Protein AF-A0A5C7PZF5-F1 (afdb_monomer_lite)

Sequence (261 aa):
MTSSSNELMRYGAAALRGVVTAAPGHKLVVADLANIEGRLLAWFADEQWKLKAFREYDAGTGPDLYNITAVSIIGGDPWKVPKKERNVFGKVPDLASGYQGGVAGSQTFAKAYNVRMADHWDTIQRMIAPHIIEKAHANLEKWGHRQLADLEISETEWLASESCKLAWRARHPATVKFWYGLQDAAKAAIAEPGLVVSVGKHVKVGCRKHAGHRWLLVKLPSGRYITYFNPKLVDGAITYEGEAAEDGKTTRVWTRIWTHG

pLDDT: mean 91.67, std 10.73, range [40.84, 98.62]

Radius of gyration: 21.56 Å; chains: 1; bounding box: 53×63×54 Å

Secondary structure (DSSP, 8-state):
--HHHHHHHHHHHHHGGGG--PPTT--------TTHHHHHHHHHHT-HHHHHHHHHHHTTSS--HHHHHHHHHH-S-TTS--HHHIIIIIIHHHHHHTTT--HHHHHHHHHHTT--SGGGHHHHHHHS-HHHHHHHHHHIIIIIGGGHHHHT--HHHHHHHHHHHHHHHHH-HHHHHHHHHHHHHHHHHHHSTT-EEEETTTEEEEEEEETTEEEEEEE-TTS-EEEEEEEEEETTEEEEEEEEEETTEEEEEEEEEEPP-

Structure (mmCIF, N/CA/C/O backbone):
data_AF-A0A5C7PZF5-F1
#
_entry.id   AF-A0A5C7PZF5-F1
#
loop_
_atom_site.group_PDB
_atom_site.id
_atom_site.type_symbol
_atom_site.label_atom_id
_atom_site.label_alt_id
_atom_site.label_comp_id
_atom_site.label_asym_id
_atom_site.label_entity_id
_atom_site.label_seq_id
_atom_site.pdbx_PDB_ins_code
_atom_site.Cartn_x
_atom_site.Cartn_y
_atom_site.Cartn_z
_atom_site.occupancy
_atom_site.B_iso_or_equiv
_atom_site.auth_seq_id
_atom_site.auth_comp_id
_atom_site.auth_asym_id
_atom_site.auth_atom_id
_atom_site.pdbx_PDB_model_num
ATOM 1 N N . MET A 1 1 ? 32.305 -18.475 14.022 1.00 40.84 1 MET A N 1
ATOM 2 C CA . MET A 1 1 ? 31.559 -19.749 14.180 1.00 40.84 1 MET A CA 1
ATOM 3 C C . MET A 1 1 ? 30.038 -19.552 14.333 1.00 40.84 1 MET A C 1
ATOM 5 O O . MET A 1 1 ? 29.367 -20.436 14.837 1.00 40.84 1 MET A O 1
ATOM 9 N N . THR A 1 2 ? 29.454 -18.443 13.860 1.00 45.62 2 THR A N 1
ATOM 10 C CA . THR A 1 2 ? 28.013 -18.121 14.006 1.00 45.62 2 THR A CA 1
ATOM 11 C C . THR A 1 2 ? 27.194 -18.296 12.717 1.00 45.62 2 THR A C 1
ATOM 13 O O . THR A 1 2 ? 25.975 -18.168 12.744 1.00 45.62 2 THR A O 1
ATOM 16 N N . SER A 1 3 ? 27.843 -18.606 11.588 1.00 52.59 3 SER A N 1
ATOM 17 C CA . SER A 1 3 ? 27.177 -18.775 10.285 1.00 52.59 3 SER A CA 1
ATOM 18 C C . SER A 1 3 ? 26.486 -20.142 10.139 1.00 52.59 3 SER A C 1
ATOM 20 O O . SER A 1 3 ? 25.364 -20.224 9.646 1.00 52.59 3 SER A O 1
ATOM 22 N N . SER A 1 4 ? 27.105 -21.221 10.638 1.00 53.38 4 SER A N 1
ATOM 23 C CA . SER A 1 4 ? 26.618 -22.591 10.406 1.00 53.38 4 SER A CA 1
ATOM 24 C C . SER A 1 4 ? 25.360 -22.959 11.201 1.00 53.38 4 SER A C 1
ATOM 26 O O . SER A 1 4 ? 24.555 -23.757 10.725 1.00 53.38 4 SER A O 1
ATOM 28 N N . SER A 1 5 ? 25.142 -22.373 12.385 1.00 55.66 5 SER A N 1
ATOM 29 C CA . SER A 1 5 ? 23.948 -22.662 13.196 1.00 55.66 5 SER A CA 1
ATOM 30 C C . SER A 1 5 ? 22.677 -22.042 12.604 1.00 55.66 5 SER A C 1
ATOM 32 O O . SER A 1 5 ? 21.619 -22.669 12.631 1.00 55.66 5 SER A O 1
ATOM 34 N N . ASN A 1 6 ? 22.779 -20.850 12.004 1.00 58.97 6 ASN A N 1
ATOM 35 C CA . ASN A 1 6 ? 21.657 -20.184 11.336 1.00 58.97 6 ASN A CA 1
ATOM 36 C C . ASN A 1 6 ? 21.225 -20.916 10.060 1.00 58.97 6 ASN A C 1
ATOM 38 O O . ASN A 1 6 ? 20.030 -21.021 9.778 1.00 58.97 6 ASN A O 1
ATOM 42 N N . GLU A 1 7 ? 22.175 -21.472 9.308 1.00 63.56 7 GLU A N 1
ATOM 43 C CA . GLU A 1 7 ? 21.852 -22.303 8.148 1.00 63.56 7 GLU A CA 1
ATOM 44 C C . GLU A 1 7 ? 21.175 -23.614 8.553 1.00 63.56 7 GLU A C 1
ATOM 46 O O . GLU A 1 7 ? 20.164 -23.978 7.952 1.00 63.56 7 GLU A O 1
ATOM 51 N N . LEU A 1 8 ? 21.655 -24.279 9.611 1.00 74.56 8 LEU A N 1
ATOM 52 C CA . LEU A 1 8 ? 21.045 -25.506 10.128 1.00 74.56 8 LEU A CA 1
ATOM 53 C C . LEU A 1 8 ? 19.594 -25.277 10.580 1.00 74.56 8 LEU A C 1
ATOM 55 O O . LEU A 1 8 ? 18.710 -26.056 10.229 1.00 74.56 8 LEU A O 1
ATOM 59 N N . MET A 1 9 ? 19.325 -24.177 11.292 1.00 71.56 9 MET A N 1
ATOM 60 C CA . MET A 1 9 ? 17.967 -23.797 11.699 1.00 71.56 9 MET A CA 1
ATOM 61 C C . MET A 1 9 ? 17.067 -23.493 10.496 1.00 71.56 9 MET A C 1
ATOM 63 O O . MET A 1 9 ? 15.901 -23.889 10.483 1.00 71.56 9 MET A O 1
ATOM 67 N N . ARG A 1 10 ? 17.601 -22.846 9.451 1.00 70.06 10 ARG A N 1
ATOM 68 C CA . ARG A 1 10 ? 16.869 -22.579 8.204 1.00 70.06 10 ARG A CA 1
ATOM 69 C C . ARG A 1 10 ? 16.519 -23.871 7.459 1.00 70.06 10 ARG A C 1
ATOM 71 O O . ARG A 1 10 ? 15.386 -24.012 7.001 1.00 70.06 10 ARG A O 1
ATOM 78 N N . TYR A 1 11 ? 17.457 -24.816 7.357 1.00 76.00 11 TYR A N 1
ATOM 79 C CA . TYR A 1 11 ? 17.211 -26.124 6.740 1.00 76.00 11 TYR A CA 1
ATOM 80 C C . TYR A 1 11 ? 16.245 -26.976 7.569 1.00 76.00 11 TYR A C 1
ATOM 82 O O . TYR A 1 11 ? 15.331 -27.575 7.005 1.00 76.00 11 TYR A O 1
ATOM 90 N N . GLY A 1 12 ? 16.375 -26.957 8.899 1.00 74.38 12 GLY A N 1
ATOM 91 C CA . GLY A 1 12 ? 15.442 -27.608 9.817 1.00 74.38 12 GLY A CA 1
ATOM 92 C C . GLY A 1 12 ? 14.019 -27.074 9.656 1.00 74.38 12 GLY A C 1
ATOM 93 O O . GLY A 1 12 ? 13.096 -27.851 9.427 1.00 74.38 12 GLY A O 1
ATOM 94 N N . ALA A 1 13 ? 13.840 -25.749 9.661 1.00 73.06 13 ALA A N 1
ATOM 95 C CA . ALA A 1 13 ? 12.540 -25.118 9.437 1.00 73.06 13 ALA A CA 1
ATOM 96 C C . ALA A 1 13 ? 11.949 -25.439 8.051 1.00 73.06 13 ALA A C 1
ATOM 98 O O . ALA A 1 13 ? 10.745 -25.665 7.931 1.00 73.06 13 ALA A O 1
ATOM 99 N N . ALA A 1 14 ? 12.782 -25.501 7.005 1.00 72.69 14 ALA A N 1
ATOM 100 C CA . ALA A 1 14 ? 12.343 -25.891 5.665 1.00 72.69 14 ALA A CA 1
ATOM 101 C C . ALA A 1 14 ? 11.872 -27.357 5.601 1.00 72.69 14 ALA A C 1
ATOM 103 O O . ALA A 1 14 ? 10.914 -27.657 4.886 1.00 72.69 14 ALA A O 1
ATOM 104 N N . ALA A 1 15 ? 12.496 -28.251 6.375 1.00 80.56 15 ALA A N 1
ATOM 105 C CA . ALA A 1 15 ? 12.151 -29.669 6.439 1.00 80.56 15 ALA A CA 1
ATOM 106 C C . ALA A 1 15 ? 10.874 -29.961 7.252 1.00 80.56 15 ALA A C 1
ATOM 108 O O . ALA A 1 15 ? 10.228 -30.981 7.016 1.00 80.56 15 ALA A O 1
ATOM 109 N N . LEU A 1 16 ? 10.454 -29.059 8.152 1.00 83.19 16 LEU A N 1
ATOM 110 C CA . LEU A 1 16 ? 9.279 -29.266 9.013 1.00 83.19 16 LEU A CA 1
ATOM 111 C C . LEU A 1 16 ? 7.980 -29.502 8.237 1.00 83.19 16 LEU A C 1
ATOM 113 O O . LEU A 1 16 ? 7.135 -30.258 8.698 1.00 83.19 16 LEU A O 1
ATOM 117 N N . ARG A 1 17 ? 7.794 -28.919 7.046 1.00 79.44 17 ARG A N 1
ATOM 118 C CA . ARG A 1 17 ? 6.568 -29.195 6.270 1.00 79.44 17 ARG A CA 1
ATOM 119 C C . ARG A 1 17 ? 6.461 -30.663 5.851 1.00 79.44 17 ARG A C 1
ATOM 121 O O . ARG A 1 17 ? 5.353 -31.173 5.761 1.00 79.44 17 ARG A O 1
ATOM 128 N N . GLY A 1 18 ? 7.592 -31.337 5.632 1.00 82.31 18 GLY A N 1
ATOM 129 C CA . GLY A 1 18 ? 7.634 -32.748 5.244 1.00 82.31 18 GLY A CA 1
ATOM 130 C C . GLY A 1 18 ? 7.239 -33.718 6.360 1.00 82.31 18 GLY A C 1
ATOM 131 O O . GLY A 1 18 ? 6.970 -34.879 6.068 1.00 82.31 18 GLY A O 1
ATOM 132 N N . VAL A 1 19 ? 7.171 -33.261 7.618 1.00 87.94 19 VAL A N 1
ATOM 133 C CA . VAL A 1 19 ? 6.744 -34.105 8.750 1.00 87.94 19 VAL A CA 1
ATOM 134 C C . VAL A 1 19 ? 5.222 -34.241 8.842 1.00 87.94 19 VAL A C 1
ATOM 136 O O . VAL A 1 19 ? 4.726 -35.164 9.479 1.00 87.94 19 VAL A O 1
ATOM 139 N N . VAL A 1 20 ? 4.472 -33.339 8.199 1.00 87.81 20 VAL A N 1
ATOM 140 C CA . VAL A 1 20 ? 3.009 -33.387 8.147 1.00 87.81 20 VAL A CA 1
ATOM 141 C C . VAL A 1 20 ? 2.604 -34.251 6.958 1.00 87.81 20 VAL A C 1
ATOM 143 O O . VAL A 1 20 ? 2.595 -33.796 5.815 1.00 87.81 20 VAL A O 1
ATOM 146 N N . THR A 1 21 ? 2.270 -35.509 7.225 1.00 91.38 21 THR A N 1
ATOM 147 C CA . THR A 1 21 ? 1.858 -36.475 6.202 1.00 91.38 21 THR A CA 1
ATOM 148 C C . THR A 1 21 ? 0.389 -36.851 6.363 1.00 91.38 21 THR A C 1
ATOM 150 O O . THR A 1 21 ? -0.176 -36.819 7.457 1.00 91.38 21 THR A O 1
ATOM 153 N N . ALA A 1 22 ? -0.259 -37.192 5.250 1.00 93.69 22 ALA A N 1
ATOM 154 C CA . ALA A 1 22 ? -1.578 -37.805 5.305 1.00 93.69 22 ALA A CA 1
ATOM 155 C C . ALA A 1 22 ? -1.469 -39.253 5.807 1.00 93.69 22 ALA A C 1
ATOM 157 O O . ALA A 1 22 ? -0.508 -39.957 5.494 1.00 93.69 22 ALA A O 1
ATOM 158 N N . ALA A 1 23 ? -2.478 -39.702 6.554 1.00 94.19 23 ALA A N 1
ATOM 159 C CA . ALA A 1 23 ? -2.606 -41.102 6.943 1.00 94.19 23 ALA A CA 1
ATOM 160 C C . ALA A 1 23 ? -2.696 -42.019 5.702 1.00 94.19 23 ALA A C 1
ATOM 162 O O . ALA A 1 23 ? -3.119 -41.562 4.633 1.00 94.19 23 ALA A O 1
ATOM 163 N N . PRO A 1 24 ? -2.360 -43.319 5.818 1.00 95.81 24 PRO A N 1
ATOM 164 C CA . PRO A 1 24 ? -2.561 -44.275 4.733 1.00 95.81 24 PRO A CA 1
ATOM 165 C C . PRO A 1 24 ? -3.978 -44.185 4.142 1.00 95.81 24 PRO A C 1
ATOM 167 O O . PRO A 1 24 ? -4.964 -44.040 4.866 1.00 95.81 24 PRO A O 1
ATOM 170 N N . GLY A 1 25 ? -4.076 -44.209 2.811 1.00 96.56 25 GLY A N 1
ATOM 171 C CA . GLY A 1 25 ? -5.345 -44.056 2.087 1.00 96.56 25 GLY A CA 1
ATOM 172 C C . GLY A 1 25 ? -5.898 -42.625 2.002 1.00 96.56 25 GLY A C 1
ATOM 173 O O . GLY A 1 25 ? -6.925 -42.424 1.360 1.00 96.56 25 GLY A O 1
ATOM 174 N N . HIS A 1 26 ? -5.231 -41.627 2.592 1.00 95.25 26 HIS A N 1
ATOM 175 C CA . HIS A 1 26 ? -5.659 -40.224 2.576 1.00 95.25 26 HIS A CA 1
ATOM 176 C C . HIS A 1 26 ? -4.700 -39.336 1.767 1.00 95.25 26 HIS A C 1
ATOM 178 O O . HIS A 1 26 ? -3.577 -39.723 1.442 1.00 95.25 26 HIS A O 1
ATOM 184 N N . LYS A 1 27 ? -5.143 -38.114 1.442 1.00 94.38 27 LYS A N 1
ATOM 185 C CA . LYS A 1 27 ? -4.332 -37.072 0.790 1.00 94.38 27 LYS A CA 1
ATOM 186 C C . LYS A 1 27 ? -4.337 -35.803 1.631 1.00 94.38 27 LYS A C 1
ATOM 188 O O . LYS A 1 27 ? -5.369 -35.435 2.184 1.00 94.38 27 LYS A O 1
ATOM 193 N N . LEU A 1 28 ? -3.199 -35.115 1.680 1.00 91.56 28 LEU A N 1
ATOM 194 C CA . LEU A 1 28 ? -3.120 -33.766 2.228 1.00 91.56 28 LEU A CA 1
ATOM 195 C C . LEU A 1 28 ? -3.546 -32.777 1.137 1.00 91.56 28 LEU A C 1
ATOM 197 O O . LEU A 1 28 ? -2.999 -32.803 0.035 1.00 91.56 28 LEU A O 1
ATOM 201 N N . VAL A 1 29 ? -4.520 -31.922 1.438 1.00 92.56 29 VAL A N 1
ATOM 202 C CA . VAL A 1 29 ? -5.017 -30.888 0.521 1.00 92.56 29 VAL A CA 1
ATOM 203 C C . VAL A 1 29 ? -4.736 -29.527 1.142 1.00 92.56 29 VAL A C 1
ATOM 205 O O . VAL A 1 29 ? -5.115 -29.278 2.284 1.00 92.56 29 VAL A O 1
ATOM 208 N N . VAL A 1 30 ? -4.071 -28.651 0.390 1.00 88.94 30 VAL A N 1
ATOM 209 C CA . VAL A 1 30 ? -3.788 -27.273 0.801 1.00 88.94 30 VAL A CA 1
ATOM 210 C C . VAL A 1 30 ? -4.588 -26.341 -0.095 1.00 88.94 30 VAL A C 1
ATOM 212 O O . VAL A 1 30 ? -4.433 -26.370 -1.314 1.00 88.94 30 VAL A O 1
ATOM 215 N N . ALA A 1 31 ? -5.441 -25.527 0.518 1.00 92.69 31 ALA A N 1
ATOM 216 C CA . ALA A 1 31 ? -6.160 -24.454 -0.149 1.00 92.69 31 ALA A CA 1
ATOM 217 C C . ALA A 1 31 ? -5.619 -23.116 0.361 1.00 92.69 31 ALA A C 1
ATOM 219 O O . ALA A 1 31 ? -5.561 -22.894 1.569 1.00 92.69 31 ALA A O 1
ATOM 220 N N . ASP A 1 32 ? -5.224 -22.244 -0.563 1.00 92.81 32 ASP A N 1
ATOM 221 C CA . ASP A 1 32 ? -4.731 -20.899 -0.275 1.00 92.81 32 ASP A CA 1
ATOM 222 C C . ASP A 1 32 ? -5.522 -19.866 -1.082 1.00 92.81 32 ASP A C 1
ATOM 224 O O . ASP A 1 32 ? -5.929 -20.119 -2.220 1.00 92.81 32 ASP A O 1
ATOM 228 N N . LEU A 1 33 ? -5.755 -18.696 -0.487 1.00 92.25 33 LEU A N 1
ATOM 229 C CA . LEU A 1 33 ? -6.468 -17.606 -1.145 1.00 92.25 33 LEU A CA 1
ATOM 230 C C . LEU A 1 33 ? -5.473 -16.713 -1.894 1.00 92.25 33 LEU A C 1
ATOM 232 O O . LEU A 1 33 ? -4.949 -15.734 -1.358 1.00 92.25 33 LEU A O 1
ATOM 236 N N . ALA A 1 34 ? -5.252 -17.036 -3.167 1.00 90.50 34 ALA A N 1
ATOM 237 C CA . ALA A 1 34 ? -4.277 -16.355 -4.011 1.00 90.50 34 ALA A CA 1
ATOM 238 C C . ALA A 1 34 ? -4.518 -14.833 -4.101 1.00 90.50 34 ALA A C 1
ATOM 240 O O . ALA A 1 34 ? -5.522 -14.371 -4.654 1.00 90.50 34 ALA A O 1
ATOM 241 N N . ASN A 1 35 ? -3.546 -14.053 -3.614 1.00 91.12 35 ASN A N 1
ATOM 242 C CA . ASN A 1 35 ? -3.551 -12.584 -3.622 1.00 91.12 35 ASN A CA 1
ATOM 243 C C . ASN A 1 35 ? -4.828 -11.967 -3.013 1.00 91.12 35 ASN A C 1
ATOM 245 O O . ASN A 1 35 ? -5.379 -10.995 -3.535 1.00 91.12 35 ASN A O 1
ATOM 249 N N . ILE A 1 36 ? -5.330 -12.555 -1.922 1.00 94.19 36 ILE A N 1
ATOM 250 C CA . ILE A 1 36 ? -6.570 -12.103 -1.278 1.00 94.19 36 ILE A CA 1
ATOM 251 C C . ILE A 1 36 ? -6.525 -10.627 -0.872 1.00 94.19 36 ILE A C 1
ATOM 253 O O . ILE A 1 36 ? -7.509 -9.912 -1.028 1.00 94.19 36 ILE A O 1
ATOM 257 N N . GLU A 1 37 ? -5.367 -10.156 -0.425 1.00 92.50 37 GLU A N 1
ATOM 258 C CA . GLU A 1 37 ? -5.122 -8.770 -0.033 1.00 92.50 37 GLU A CA 1
ATOM 259 C C . GLU A 1 37 ? -5.305 -7.792 -1.200 1.00 92.50 37 GLU A C 1
ATOM 261 O O . GLU A 1 37 ? -6.111 -6.861 -1.110 1.00 92.50 37 GLU A O 1
ATOM 266 N N . GLY A 1 38 ? -4.646 -8.050 -2.336 1.00 93.69 38 GLY A N 1
ATOM 267 C CA . GLY A 1 38 ? -4.791 -7.226 -3.535 1.00 93.69 38 GLY A CA 1
ATOM 268 C C . GLY A 1 38 ? -6.218 -7.235 -4.091 1.00 93.69 38 GLY A C 1
ATOM 269 O O . GLY A 1 38 ? -6.704 -6.206 -4.567 1.00 93.69 38 GLY A O 1
ATOM 270 N N . ARG A 1 39 ? -6.916 -8.375 -3.988 1.00 95.81 39 ARG A N 1
ATOM 271 C CA . ARG A 1 39 ? -8.320 -8.521 -4.405 1.00 95.81 39 ARG A CA 1
ATOM 272 C C . ARG A 1 39 ? -9.270 -7.730 -3.514 1.00 95.81 39 ARG A C 1
ATOM 274 O O . ARG A 1 39 ? -10.106 -6.988 -4.028 1.00 95.81 39 ARG A O 1
ATOM 281 N N . LEU A 1 40 ? -9.142 -7.872 -2.194 1.00 94.94 40 LEU A N 1
ATOM 282 C CA . LEU A 1 40 ? -9.993 -7.168 -1.237 1.00 94.94 40 LEU A CA 1
ATOM 283 C C . LEU A 1 40 ? -9.797 -5.662 -1.345 1.00 94.94 40 LEU A C 1
ATOM 285 O O . LEU A 1 40 ? -10.786 -4.936 -1.368 1.00 94.94 40 LEU A O 1
ATOM 289 N N . LEU A 1 41 ? -8.553 -5.193 -1.466 1.00 95.69 41 LEU A N 1
ATOM 290 C CA . LEU A 1 41 ? -8.274 -3.773 -1.639 1.00 95.69 41 LEU A CA 1
ATOM 291 C C . LEU A 1 41 ? -8.951 -3.213 -2.894 1.00 95.69 41 LEU A C 1
ATOM 293 O O . LEU A 1 41 ? -9.679 -2.227 -2.798 1.00 95.69 41 LEU A O 1
ATOM 297 N N . ALA A 1 42 ? -8.756 -3.857 -4.051 1.00 96.81 42 ALA A N 1
ATOM 298 C CA . ALA A 1 42 ? -9.374 -3.425 -5.304 1.00 96.81 42 ALA A CA 1
ATOM 299 C C . ALA A 1 42 ? -10.908 -3.403 -5.208 1.00 96.81 42 ALA A C 1
ATOM 301 O O . ALA A 1 42 ? -11.552 -2.506 -5.749 1.00 96.81 42 ALA A O 1
ATOM 302 N N . TRP A 1 43 ? -11.496 -4.362 -4.490 1.00 97.12 43 TRP A N 1
ATOM 303 C CA . TRP A 1 43 ? -12.939 -4.435 -4.281 1.00 97.12 43 TRP A CA 1
ATOM 304 C C . TRP A 1 43 ? -13.459 -3.347 -3.334 1.00 97.12 43 TRP A C 1
ATOM 306 O O . TRP A 1 43 ? -14.418 -2.657 -3.671 1.00 97.12 43 TRP A O 1
ATOM 316 N N . PHE A 1 44 ? -12.805 -3.128 -2.191 1.00 96.31 44 PHE A N 1
ATOM 317 C CA . PHE A 1 44 ? -13.168 -2.062 -1.252 1.00 96.31 44 PHE A CA 1
ATOM 318 C C . PHE A 1 44 ? -13.058 -0.671 -1.879 1.00 96.31 44 PHE A C 1
ATOM 320 O O . PHE A 1 44 ? -13.923 0.178 -1.652 1.00 96.31 44 PHE A O 1
ATOM 327 N N . ALA A 1 45 ? -12.012 -0.463 -2.676 1.00 96.94 45 ALA A N 1
ATOM 328 C CA . ALA A 1 45 ? -11.750 0.782 -3.376 1.00 96.94 45 ALA A CA 1
ATOM 329 C C . ALA A 1 45 ? -12.610 0.991 -4.631 1.00 96.94 45 ALA A C 1
ATOM 331 O O . ALA A 1 45 ? -12.625 2.099 -5.157 1.00 96.94 45 ALA A O 1
ATOM 332 N N . ASP A 1 46 ? -13.318 -0.040 -5.108 1.00 97.06 46 ASP A N 1
ATOM 333 C CA . ASP A 1 46 ? -14.048 -0.023 -6.384 1.00 97.06 46 ASP A CA 1
ATOM 334 C C . ASP A 1 46 ? -13.131 0.228 -7.606 1.00 97.06 46 ASP A C 1
ATOM 336 O O . ASP A 1 46 ? -13.532 0.846 -8.593 1.00 97.06 46 ASP A O 1
ATOM 340 N N . GLU A 1 47 ? -11.890 -0.274 -7.559 1.00 97.75 47 GLU A N 1
ATOM 341 C CA . GLU A 1 47 ? -10.859 -0.104 -8.595 1.00 97.75 47 GLU A CA 1
ATOM 342 C C . GLU A 1 47 ? -11.141 -1.004 -9.815 1.00 97.75 47 GLU A C 1
ATOM 344 O O . GLU A 1 47 ? -10.636 -2.127 -9.938 1.00 97.75 47 GLU A O 1
ATOM 349 N N . GLN A 1 48 ? -11.986 -0.517 -10.729 1.00 97.69 48 GLN A N 1
ATOM 350 C CA . GLN A 1 48 ? -12.591 -1.333 -11.792 1.00 97.69 48 GLN A CA 1
ATOM 351 C C . GLN A 1 48 ? -11.588 -2.028 -12.706 1.00 97.69 48 GLN A C 1
ATOM 353 O O . GLN A 1 48 ? -11.800 -3.185 -13.073 1.00 97.69 48 GLN A O 1
ATOM 358 N N . TRP A 1 49 ? -10.496 -1.357 -13.078 1.00 96.50 49 TRP A N 1
ATOM 359 C CA . TRP A 1 49 ? -9.518 -1.960 -13.979 1.00 96.50 49 TRP A CA 1
ATOM 360 C C . TRP A 1 49 ? -8.813 -3.148 -13.313 1.00 96.50 49 TRP A C 1
ATOM 362 O O . TRP A 1 49 ? -8.614 -4.176 -13.959 1.00 96.50 49 TRP A O 1
ATOM 372 N N . LYS A 1 50 ? -8.487 -3.044 -12.016 1.00 96.69 50 LYS A N 1
ATOM 373 C CA . LYS A 1 50 ? -7.799 -4.104 -11.270 1.00 96.69 50 LYS A CA 1
ATOM 374 C C . LYS A 1 50 ? -8.749 -5.266 -10.994 1.00 96.69 50 LYS A C 1
ATOM 376 O O . LYS A 1 50 ? -8.363 -6.421 -11.140 1.00 96.69 50 LYS A O 1
ATOM 381 N N . LEU A 1 51 ? -10.023 -4.975 -10.710 1.00 97.81 51 LEU A N 1
ATOM 382 C CA . LEU A 1 51 ? -11.078 -5.991 -10.632 1.00 97.81 51 LEU A CA 1
ATOM 383 C C . LEU A 1 51 ? -11.278 -6.726 -11.961 1.00 97.81 51 LEU A C 1
ATOM 385 O O . LEU A 1 51 ? -11.431 -7.945 -11.967 1.00 97.81 51 LEU A O 1
ATOM 389 N N . LYS A 1 52 ? -11.270 -6.009 -13.089 1.00 97.94 52 LYS A N 1
ATOM 390 C CA . LYS A 1 52 ? -11.327 -6.619 -14.422 1.00 97.94 52 LYS A CA 1
ATOM 391 C C . LYS A 1 52 ? -10.114 -7.523 -14.664 1.00 97.94 52 LYS A C 1
ATOM 393 O O . LYS A 1 52 ? -10.315 -8.675 -15.028 1.00 97.94 52 LYS A O 1
ATOM 398 N N . ALA A 1 53 ? -8.904 -7.046 -14.370 1.00 96.94 53 ALA A N 1
ATOM 399 C CA . ALA A 1 53 ? -7.679 -7.832 -14.514 1.00 96.94 53 ALA A CA 1
ATOM 400 C C . ALA A 1 53 ? -7.713 -9.132 -13.691 1.00 96.94 53 ALA A C 1
ATOM 402 O O . ALA A 1 53 ? -7.347 -10.188 -14.198 1.00 96.94 53 ALA A O 1
ATOM 403 N N . PHE A 1 54 ? -8.215 -9.086 -12.451 1.00 97.69 54 PHE A N 1
ATOM 404 C CA . PHE A 1 54 ? -8.425 -10.296 -11.651 1.00 97.69 54 PHE A CA 1
ATOM 405 C C . PHE A 1 54 ? -9.417 -11.269 -12.300 1.00 97.69 54 PHE A C 1
ATOM 407 O O . PHE A 1 54 ? -9.127 -12.457 -12.361 1.00 97.69 54 PHE A O 1
ATOM 414 N N . ARG A 1 55 ? -10.557 -10.785 -12.816 1.00 97.88 55 ARG A N 1
ATOM 415 C CA . ARG A 1 55 ? -11.548 -11.647 -13.490 1.00 97.88 55 ARG A CA 1
ATOM 416 C C . ARG A 1 55 ? -10.974 -12.323 -14.735 1.00 97.88 55 ARG A C 1
ATOM 418 O O . ARG A 1 55 ? -11.233 -13.498 -14.954 1.00 97.88 55 ARG A O 1
ATOM 425 N N . GLU A 1 56 ? -10.210 -11.589 -15.539 1.00 97.75 56 GLU A N 1
ATOM 426 C CA . GLU A 1 56 ? -9.560 -12.128 -16.739 1.00 97.75 56 GLU A CA 1
ATOM 427 C C . GLU A 1 56 ? -8.487 -13.159 -16.369 1.00 97.75 56 GLU A C 1
ATOM 429 O O . GLU A 1 56 ? -8.439 -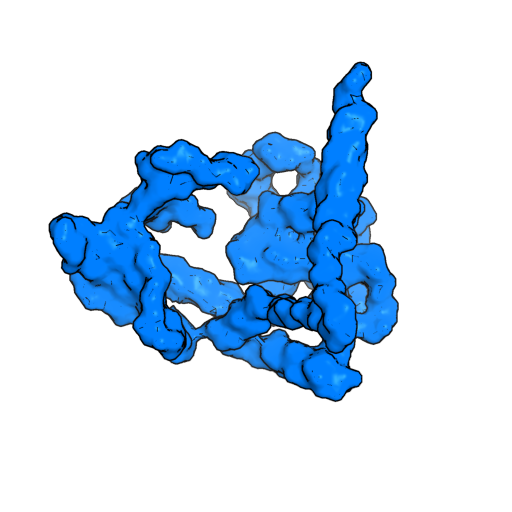14.236 -16.961 1.00 97.75 56 GLU A O 1
ATOM 434 N N . TYR A 1 57 ? -7.666 -12.875 -15.353 1.00 96.75 57 TYR A N 1
ATOM 435 C CA . TYR A 1 57 ? -6.681 -13.828 -14.836 1.00 96.75 57 TYR A CA 1
ATOM 436 C C . TYR A 1 57 ? -7.344 -15.121 -14.338 1.00 96.75 57 TYR A C 1
ATOM 438 O O . TYR A 1 57 ? -6.923 -16.215 -14.706 1.00 96.75 57 TYR A O 1
ATOM 446 N N . ASP A 1 58 ? -8.425 -15.006 -13.563 1.00 96.25 58 ASP A N 1
ATOM 447 C CA . ASP A 1 58 ? -9.165 -16.158 -13.033 1.00 96.25 58 ASP A CA 1
ATOM 448 C C . ASP A 1 58 ? -9.852 -16.973 -14.141 1.00 96.25 58 ASP A C 1
ATOM 450 O O . ASP A 1 58 ? -9.989 -18.189 -14.025 1.00 96.25 58 ASP A O 1
ATOM 454 N N . ALA A 1 59 ? -10.252 -16.320 -15.237 1.00 97.38 59 ALA A N 1
ATOM 455 C CA . ALA A 1 59 ? -10.784 -16.973 -16.431 1.00 97.38 59 ALA A CA 1
ATOM 456 C C . ALA A 1 59 ? -9.693 -17.590 -17.332 1.00 97.38 59 ALA A C 1
ATOM 458 O O . ALA A 1 59 ? -10.019 -18.193 -18.354 1.00 97.38 59 ALA A O 1
ATOM 459 N N . GLY A 1 60 ? -8.409 -17.425 -16.994 1.00 96.50 60 GLY A N 1
ATOM 460 C CA . GLY A 1 60 ? -7.277 -17.888 -17.801 1.00 96.50 60 GLY A CA 1
ATOM 461 C C . GLY A 1 60 ? -7.047 -17.084 -19.086 1.00 96.50 60 GLY A C 1
ATOM 462 O O . GLY A 1 60 ? -6.285 -17.516 -19.948 1.00 96.50 60 GLY A O 1
ATOM 463 N N . THR A 1 61 ? -7.700 -15.929 -19.233 1.00 97.00 61 THR A N 1
ATOM 464 C CA . THR A 1 61 ? -7.617 -15.064 -20.422 1.00 97.00 61 THR A CA 1
ATOM 465 C C . THR A 1 61 ? -6.781 -13.809 -20.193 1.00 97.00 61 THR A C 1
ATOM 467 O O . THR A 1 61 ? -6.421 -13.137 -21.157 1.00 97.00 61 THR A O 1
ATOM 470 N N . GLY A 1 62 ? -6.472 -13.486 -18.934 1.00 96.25 62 GLY A N 1
ATOM 471 C CA . GLY A 1 62 ? -5.678 -12.331 -18.529 1.00 96.25 62 GLY A CA 1
ATOM 472 C C . GLY A 1 62 ? -4.275 -12.708 -18.039 1.00 96.25 62 GLY A C 1
ATOM 473 O O . GLY A 1 62 ? -4.083 -13.796 -17.490 1.00 96.25 62 GLY A O 1
ATOM 474 N N . PRO A 1 63 ? -3.285 -11.814 -18.202 1.00 96.31 63 PRO A N 1
ATOM 475 C CA . PRO A 1 63 ? -1.927 -12.034 -17.716 1.00 96.31 63 PRO A CA 1
ATOM 476 C C . PRO A 1 63 ? -1.830 -11.886 -16.187 1.00 96.31 63 PRO A C 1
ATOM 478 O O . PRO A 1 63 ? -2.716 -11.332 -15.535 1.00 96.31 63 PRO A O 1
ATOM 481 N N . ASP A 1 64 ? -0.716 -12.347 -15.609 1.00 95.19 64 ASP A N 1
ATOM 482 C CA . ASP A 1 64 ? -0.401 -12.159 -14.184 1.00 95.19 64 ASP A CA 1
ATOM 483 C C . ASP A 1 64 ? -0.431 -10.670 -13.798 1.00 95.19 64 ASP A C 1
ATOM 485 O O . ASP A 1 64 ? 0.125 -9.813 -14.488 1.00 95.19 64 ASP A O 1
ATOM 489 N N . LEU A 1 65 ? -1.066 -10.344 -12.670 1.00 95.38 65 LEU A N 1
ATOM 490 C CA . LEU A 1 65 ? -1.273 -8.947 -12.287 1.00 95.38 65 LEU A CA 1
ATOM 491 C C . LEU A 1 65 ? 0.028 -8.202 -11.975 1.00 95.38 65 LEU A C 1
ATOM 493 O O . LEU A 1 65 ? 0.098 -7.001 -12.223 1.00 95.38 65 LEU A O 1
ATOM 497 N N . TYR A 1 66 ? 1.070 -8.879 -11.484 1.00 95.50 66 TYR A N 1
ATOM 498 C CA . TYR A 1 66 ? 2.363 -8.222 -11.295 1.00 95.50 66 TYR A CA 1
ATOM 499 C C . TYR A 1 66 ? 3.032 -7.928 -12.634 1.00 95.50 66 TYR A C 1
ATOM 501 O O . TYR A 1 66 ? 3.741 -6.930 -12.739 1.00 95.50 66 TYR A O 1
ATOM 509 N N . ASN A 1 67 ? 2.783 -8.737 -13.667 1.00 97.12 67 ASN A N 1
ATOM 510 C CA . ASN A 1 67 ? 3.212 -8.399 -15.019 1.00 97.12 67 ASN A CA 1
ATOM 511 C C . ASN A 1 67 ? 2.462 -7.169 -15.541 1.00 97.12 67 ASN A C 1
ATOM 513 O O . ASN A 1 67 ? 3.096 -6.290 -16.114 1.00 97.12 67 ASN A O 1
ATOM 517 N N . ILE A 1 68 ? 1.147 -7.064 -15.300 1.00 96.25 68 ILE A N 1
ATOM 518 C CA . ILE A 1 68 ? 0.365 -5.864 -15.654 1.00 96.25 68 ILE A CA 1
ATOM 519 C C . ILE A 1 68 ? 0.941 -4.625 -14.960 1.00 96.25 68 ILE A C 1
ATOM 521 O O . ILE A 1 68 ? 1.127 -3.591 -15.603 1.00 96.25 68 ILE A O 1
ATOM 525 N N . THR A 1 69 ? 1.247 -4.720 -13.663 1.00 95.06 69 THR A N 1
ATOM 526 C CA . THR A 1 69 ? 1.870 -3.619 -12.920 1.00 95.06 69 THR A CA 1
ATOM 527 C C . THR A 1 69 ? 3.247 -3.280 -13.493 1.00 95.06 69 THR A C 1
ATOM 529 O O . THR A 1 69 ? 3.511 -2.106 -13.745 1.00 95.06 69 THR A O 1
ATOM 532 N N . ALA A 1 70 ? 4.077 -4.279 -13.805 1.00 96.44 70 ALA A N 1
ATOM 533 C CA . ALA A 1 70 ? 5.387 -4.057 -14.412 1.00 96.44 70 ALA A CA 1
ATOM 534 C C . ALA A 1 70 ? 5.276 -3.315 -15.751 1.00 96.44 70 ALA A C 1
ATOM 536 O O . ALA A 1 70 ? 5.836 -2.229 -15.880 1.00 96.44 70 ALA A O 1
ATOM 537 N N . VAL A 1 71 ? 4.487 -3.812 -16.709 1.00 95.88 71 VAL A N 1
ATOM 538 C CA . VAL A 1 71 ? 4.337 -3.144 -18.018 1.00 95.88 71 VAL A CA 1
ATOM 539 C C . VAL A 1 71 ? 3.638 -1.793 -17.922 1.00 95.88 71 VAL A C 1
ATOM 541 O O . VAL A 1 71 ? 3.785 -0.959 -18.807 1.00 95.88 71 VAL A O 1
ATOM 544 N N . SER A 1 72 ? 2.895 -1.529 -16.846 1.00 90.94 72 SER A N 1
ATOM 545 C CA . SER A 1 72 ? 2.350 -0.191 -16.620 1.00 90.94 72 SER A CA 1
ATOM 546 C C . SER A 1 72 ? 3.410 0.847 -16.250 1.00 90.94 72 SER A C 1
ATOM 548 O O . SER A 1 72 ? 3.157 2.038 -16.406 1.00 90.94 72 SER A O 1
ATOM 550 N N . ILE A 1 73 ? 4.576 0.397 -15.776 1.00 89.94 73 ILE A N 1
ATOM 551 C CA . ILE A 1 73 ? 5.727 1.236 -15.437 1.00 89.94 73 ILE A CA 1
ATOM 552 C C . ILE A 1 73 ? 6.756 1.225 -16.572 1.00 89.94 73 ILE A C 1
ATOM 554 O O . ILE A 1 73 ? 7.227 2.285 -16.966 1.00 89.94 73 ILE A O 1
ATOM 558 N N . ILE A 1 74 ? 7.101 0.044 -17.096 1.00 91.62 74 ILE A N 1
ATOM 559 C CA . ILE A 1 74 ? 8.177 -0.135 -18.087 1.00 91.62 74 ILE A CA 1
ATOM 560 C C . ILE A 1 74 ? 7.693 -0.412 -19.516 1.00 91.62 74 ILE A C 1
ATOM 562 O O . ILE A 1 74 ? 8.514 -0.635 -20.398 1.00 91.62 74 ILE A O 1
ATOM 566 N N . GLY A 1 75 ? 6.386 -0.406 -19.781 1.00 90.94 75 GLY A N 1
ATOM 567 C CA . GLY A 1 75 ? 5.833 -0.768 -21.089 1.00 90.94 75 GLY A CA 1
ATOM 568 C C . GLY A 1 75 ? 6.006 -2.252 -21.445 1.00 90.94 75 GLY A C 1
ATOM 569 O O . GLY A 1 75 ? 6.448 -3.065 -20.636 1.00 90.94 75 GLY A O 1
ATOM 570 N N . GLY A 1 76 ? 5.643 -2.612 -22.678 1.00 92.75 76 GLY A N 1
ATOM 571 C CA . GLY A 1 76 ? 5.818 -3.966 -23.218 1.00 92.75 76 GLY A CA 1
ATOM 572 C C . GLY A 1 76 ? 4.595 -4.883 -23.096 1.00 92.75 76 GLY A C 1
ATOM 573 O O . GLY A 1 76 ? 3.480 -4.448 -22.811 1.00 92.75 76 GLY A O 1
ATOM 574 N N . ASP A 1 77 ? 4.815 -6.169 -23.376 1.00 95.75 77 ASP A N 1
ATOM 575 C CA . ASP A 1 77 ? 3.782 -7.209 -23.402 1.00 95.75 77 ASP A CA 1
ATOM 576 C C . ASP A 1 77 ? 3.645 -7.882 -22.017 1.00 95.75 77 ASP A C 1
ATOM 578 O O . ASP A 1 77 ? 4.595 -8.530 -21.561 1.00 95.75 77 ASP A O 1
ATOM 582 N N . PRO A 1 78 ? 2.481 -7.789 -21.337 1.00 96.38 78 PRO A N 1
ATOM 583 C CA . PRO A 1 78 ? 2.284 -8.369 -20.005 1.00 96.38 78 PRO A CA 1
ATOM 584 C C . PRO A 1 78 ? 2.355 -9.907 -19.974 1.00 96.38 78 PRO A C 1
ATOM 586 O O . PRO A 1 78 ? 2.486 -10.495 -18.898 1.00 96.38 78 PRO A O 1
ATOM 589 N N . TRP A 1 79 ? 2.319 -10.584 -21.123 1.00 96.38 79 TRP A N 1
ATOM 590 C CA . TRP A 1 79 ? 2.513 -12.036 -21.207 1.00 96.38 79 TRP A CA 1
ATOM 591 C C . TRP A 1 79 ? 3.986 -12.452 -21.230 1.00 96.38 79 TRP A C 1
ATOM 593 O O . TRP A 1 79 ? 4.297 -13.623 -21.017 1.00 96.38 79 TRP A O 1
ATOM 603 N N . LYS A 1 80 ? 4.903 -11.507 -21.474 1.00 96.00 80 LYS A N 1
ATOM 604 C CA . LYS A 1 80 ? 6.325 -11.779 -21.737 1.00 96.00 80 LYS A CA 1
ATOM 605 C C . LYS A 1 80 ? 7.265 -11.019 -20.802 1.00 96.00 80 LYS A C 1
ATOM 607 O O . LYS A 1 80 ? 8.390 -10.711 -21.181 1.00 96.00 80 LYS A O 1
ATOM 612 N N . VAL A 1 81 ? 6.828 -10.729 -19.576 1.00 95.88 81 VAL A N 1
ATOM 613 C CA . VAL A 1 81 ? 7.646 -10.008 -18.589 1.00 95.88 81 VAL A CA 1
ATOM 614 C C . VAL A 1 81 ? 8.650 -10.960 -17.921 1.00 95.88 81 VAL A C 1
ATOM 616 O O . VAL A 1 81 ? 8.236 -11.922 -17.262 1.00 95.88 81 VAL A O 1
ATOM 619 N N . PRO A 1 82 ? 9.970 -10.709 -18.019 1.00 95.44 82 PRO A N 1
ATOM 620 C CA . PRO A 1 82 ? 10.973 -11.494 -17.310 1.00 95.44 82 PRO A CA 1
ATOM 621 C C . PRO A 1 82 ? 10.774 -11.440 -15.792 1.00 95.44 82 PRO A C 1
ATOM 623 O O . PRO A 1 82 ? 10.456 -10.399 -15.218 1.00 95.44 82 PRO A O 1
ATOM 626 N N . LYS A 1 83 ? 11.052 -12.548 -15.092 1.00 94.00 83 LYS A N 1
ATOM 627 C CA . LYS A 1 83 ? 10.870 -12.647 -13.629 1.00 94.00 83 LYS A CA 1
ATOM 628 C C . LYS A 1 83 ? 11.582 -11.532 -12.851 1.00 94.00 83 LYS A C 1
ATOM 630 O O . LYS A 1 83 ? 11.042 -11.069 -11.848 1.00 94.00 83 LYS A O 1
ATOM 635 N N . LYS A 1 84 ? 12.778 -11.118 -13.294 1.00 93.69 84 LYS A N 1
ATOM 636 C CA . LYS A 1 84 ? 13.549 -10.038 -12.659 1.00 93.69 84 LYS A CA 1
ATOM 637 C C . LYS A 1 84 ? 12.786 -8.713 -12.738 1.00 93.69 84 LYS A C 1
ATOM 639 O O . LYS A 1 84 ? 12.533 -8.110 -11.703 1.00 93.69 84 LYS A O 1
ATOM 644 N N . GLU A 1 85 ? 12.328 -8.329 -13.925 1.00 94.69 85 GLU A N 1
ATOM 645 C CA . GLU A 1 85 ? 11.538 -7.109 -14.137 1.00 94.69 85 GLU A CA 1
ATOM 646 C C . GLU A 1 85 ? 10.185 -7.164 -13.430 1.00 94.69 85 GLU A C 1
ATOM 648 O O . GLU A 1 85 ? 9.803 -6.204 -12.767 1.00 94.69 85 GLU A O 1
ATOM 653 N N . ARG A 1 86 ? 9.498 -8.314 -13.461 1.00 96.38 86 ARG A N 1
ATOM 654 C CA . ARG A 1 86 ? 8.256 -8.509 -12.701 1.00 96.38 86 ARG A CA 1
ATOM 655 C C . ARG A 1 86 ? 8.464 -8.284 -11.205 1.00 96.38 86 ARG A C 1
ATOM 657 O O . ARG A 1 86 ? 7.598 -7.728 -10.538 1.00 96.38 86 ARG A O 1
ATOM 664 N N . ASN A 1 87 ? 9.581 -8.739 -10.641 1.00 96.00 87 ASN A N 1
ATOM 665 C CA . ASN A 1 87 ? 9.850 -8.527 -9.223 1.00 96.00 87 ASN A CA 1
ATOM 666 C C . ASN A 1 87 ? 10.103 -7.039 -8.924 1.00 96.00 87 ASN A C 1
ATOM 668 O O . ASN A 1 87 ? 9.489 -6.513 -8.000 1.00 96.00 87 ASN A O 1
ATOM 672 N N . VAL A 1 88 ? 10.939 -6.373 -9.729 1.00 95.56 88 VAL A N 1
ATOM 673 C CA . VAL A 1 88 ? 11.328 -4.959 -9.557 1.00 95.56 88 VAL A CA 1
ATOM 674 C C . VAL A 1 88 ? 10.147 -4.010 -9.784 1.00 95.56 88 VAL A C 1
ATOM 676 O O . VAL A 1 88 ? 9.823 -3.207 -8.919 1.00 95.56 88 VAL A O 1
ATOM 679 N N . PHE A 1 89 ? 9.482 -4.109 -10.935 1.00 96.56 89 PHE A N 1
ATOM 680 C CA . PHE A 1 89 ? 8.466 -3.149 -11.382 1.00 96.56 89 PHE A CA 1
ATOM 681 C C . PHE A 1 89 ? 7.032 -3.633 -11.168 1.00 96.56 89 PHE A C 1
ATOM 683 O O . PHE A 1 89 ? 6.092 -2.861 -11.307 1.00 96.56 89 PHE A O 1
ATOM 690 N N . GLY A 1 90 ? 6.83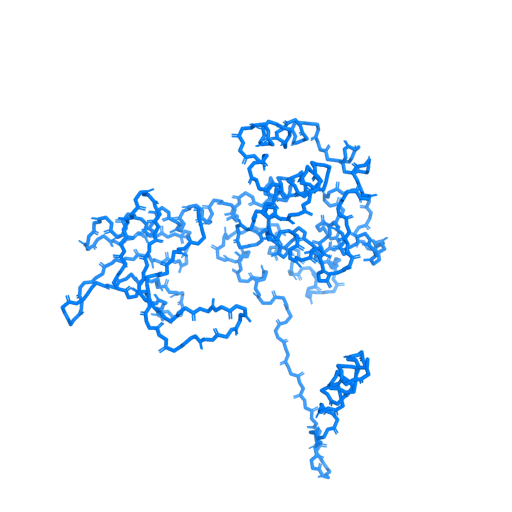7 -4.907 -10.834 1.00 95.62 90 GLY A N 1
ATOM 691 C CA . GLY A 1 90 ? 5.526 -5.466 -10.517 1.00 95.62 90 GLY A CA 1
ATOM 692 C C . GLY A 1 90 ? 5.333 -5.622 -9.016 1.00 95.62 90 GLY A C 1
ATOM 693 O O . GLY A 1 90 ? 4.564 -4.897 -8.394 1.00 95.62 90 GLY A O 1
ATOM 694 N N . LYS A 1 91 ? 6.043 -6.583 -8.420 1.00 95.12 91 LYS A N 1
ATOM 695 C CA . LYS A 1 91 ? 5.826 -6.992 -7.028 1.00 95.12 91 LYS A CA 1
ATOM 696 C C . LYS A 1 91 ? 6.178 -5.918 -6.009 1.00 95.12 91 LYS A C 1
ATOM 698 O O . LYS A 1 91 ? 5.369 -5.677 -5.121 1.00 95.12 91 LYS A O 1
ATOM 703 N N . VAL A 1 92 ? 7.356 -5.300 -6.116 1.00 95.44 92 VAL A N 1
ATOM 704 C CA . VAL A 1 92 ? 7.782 -4.255 -5.171 1.00 95.44 92 VAL A CA 1
ATOM 705 C C . VAL A 1 92 ? 6.757 -3.115 -5.104 1.00 95.44 92 VAL A C 1
ATOM 707 O O . VAL A 1 92 ? 6.229 -2.890 -4.015 1.00 95.44 92 VAL A O 1
ATOM 710 N N . PRO A 1 93 ? 6.391 -2.437 -6.211 1.00 94.12 93 PRO A N 1
ATOM 711 C CA . PRO A 1 93 ? 5.437 -1.336 -6.138 1.00 94.12 93 PRO A CA 1
ATOM 712 C C . PRO A 1 93 ? 4.021 -1.784 -5.763 1.00 94.12 93 PRO A C 1
ATOM 714 O O . PRO A 1 93 ? 3.374 -1.064 -5.006 1.00 94.12 93 PRO A O 1
ATOM 717 N N . ASP A 1 94 ? 3.537 -2.944 -6.232 1.00 94.50 94 ASP A N 1
ATOM 718 C CA . ASP A 1 94 ? 2.165 -3.389 -5.936 1.00 94.50 94 ASP A CA 1
ATOM 719 C C . ASP A 1 94 ? 1.973 -3.747 -4.458 1.00 94.50 94 ASP A C 1
ATOM 721 O O . ASP A 1 94 ? 0.993 -3.324 -3.844 1.00 94.50 94 ASP A O 1
ATOM 725 N N . LEU A 1 95 ? 2.939 -4.461 -3.872 1.00 93.44 95 LEU A N 1
ATOM 726 C CA . LEU A 1 95 ? 2.890 -4.868 -2.468 1.00 93.44 95 LEU A CA 1
ATOM 727 C C . LEU A 1 95 ? 3.180 -3.701 -1.520 1.00 93.44 95 LEU A C 1
ATOM 729 O O . LEU A 1 95 ? 2.506 -3.557 -0.503 1.00 93.44 95 LEU A O 1
ATOM 733 N N . ALA A 1 96 ? 4.139 -2.837 -1.865 1.00 93.38 96 ALA A N 1
ATOM 734 C CA . ALA A 1 96 ? 4.452 -1.664 -1.056 1.00 93.38 96 ALA A CA 1
ATOM 735 C C . ALA A 1 96 ? 3.301 -0.660 -1.054 1.00 93.38 96 ALA A C 1
ATOM 737 O O . ALA A 1 96 ? 2.917 -0.139 -0.007 1.00 93.38 96 ALA A O 1
ATOM 738 N N . SER A 1 97 ? 2.743 -0.378 -2.231 1.00 93.50 97 SER A N 1
ATOM 739 C CA . SER A 1 97 ? 1.791 0.715 -2.368 1.00 93.50 97 SER A CA 1
ATOM 740 C C . SER A 1 97 ? 0.408 0.340 -1.862 1.00 93.50 97 SER A C 1
ATOM 742 O O . SER A 1 97 ? -0.241 1.220 -1.319 1.00 93.50 97 SER A O 1
ATOM 744 N N . GLY A 1 98 ? -0.031 -0.924 -1.961 1.00 90.81 98 GLY A N 1
ATOM 745 C CA . GLY A 1 98 ? -1.392 -1.363 -1.603 1.00 90.81 98 GLY A CA 1
ATOM 746 C C . GLY A 1 98 ? -1.898 -0.912 -0.221 1.00 90.81 98 GLY A C 1
ATOM 747 O O . GLY A 1 98 ? -3.092 -0.680 -0.035 1.00 90.81 98 GLY A O 1
ATOM 748 N N . TYR A 1 99 ? -0.988 -0.698 0.727 1.00 86.50 99 TYR A N 1
ATOM 749 C CA . TYR A 1 99 ? -1.291 -0.245 2.086 1.00 86.50 99 TYR A CA 1
ATOM 750 C C . TYR A 1 99 ? -0.763 1.164 2.374 1.00 86.50 99 TYR A C 1
ATOM 752 O O . TYR A 1 99 ? -0.261 1.437 3.460 1.00 86.50 99 TYR A O 1
ATOM 760 N N . GLN A 1 100 ? -0.833 2.058 1.380 1.00 91.94 100 GLN A N 1
ATOM 761 C CA . GLN A 1 100 ? -0.339 3.440 1.455 1.00 91.94 100 GLN A CA 1
ATOM 762 C C . GLN A 1 100 ? 1.178 3.548 1.720 1.00 91.94 100 GLN A C 1
ATOM 764 O O . GLN A 1 100 ? 1.681 4.633 2.025 1.00 91.94 100 GLN A O 1
ATOM 769 N N . GLY A 1 101 ? 1.940 2.464 1.534 1.00 92.19 101 GLY A N 1
ATOM 770 C CA . GLY A 1 101 ? 3.375 2.441 1.796 1.00 92.19 101 GLY A CA 1
ATOM 771 C C . GLY A 1 101 ? 4.134 3.548 1.058 1.00 92.19 101 GLY A C 1
ATOM 772 O O . GLY A 1 101 ? 3.824 3.920 -0.082 1.00 92.19 101 GLY A O 1
ATOM 773 N N . GLY A 1 102 ? 5.106 4.126 1.764 1.00 93.19 102 GLY A N 1
ATOM 774 C CA . GLY A 1 102 ? 6.060 5.095 1.228 1.00 93.19 102 GLY A CA 1
ATOM 775 C C . GLY A 1 102 ? 7.327 4.427 0.687 1.00 93.19 102 GLY A C 1
ATOM 776 O O . GLY A 1 102 ? 7.349 3.226 0.406 1.00 93.19 102 GLY A O 1
ATOM 777 N N . VAL A 1 103 ? 8.413 5.199 0.596 1.00 96.44 103 VAL A N 1
ATOM 778 C CA . VAL A 1 103 ? 9.734 4.672 0.213 1.00 96.44 103 VAL A CA 1
ATOM 779 C C . VAL A 1 103 ? 10.197 3.587 1.187 1.00 96.44 103 VAL A C 1
ATOM 781 O O . VAL A 1 103 ? 10.602 2.523 0.739 1.00 96.44 103 VAL A O 1
ATOM 784 N N . ALA A 1 104 ? 10.011 3.777 2.498 1.00 93.69 104 ALA A N 1
ATOM 785 C CA . ALA A 1 104 ? 10.339 2.766 3.509 1.00 93.69 104 ALA A CA 1
ATOM 786 C C . ALA A 1 104 ? 9.666 1.402 3.241 1.00 93.69 104 ALA A C 1
ATOM 788 O O . ALA A 1 104 ? 10.332 0.370 3.221 1.00 93.69 104 ALA A O 1
ATOM 789 N N . GLY A 1 105 ? 8.359 1.398 2.945 1.00 93.25 105 GLY A N 1
ATOM 790 C CA . GLY A 1 105 ? 7.640 0.169 2.588 1.00 93.25 105 GLY A CA 1
ATOM 791 C C . GLY A 1 105 ? 8.149 -0.445 1.281 1.00 93.25 105 GLY A C 1
ATOM 792 O O . GLY A 1 105 ? 8.289 -1.661 1.180 1.00 93.25 105 GLY A O 1
ATOM 793 N N . SER A 1 106 ? 8.505 0.392 0.302 1.00 95.06 106 SER A N 1
ATOM 794 C CA . SER A 1 106 ? 9.125 -0.069 -0.950 1.00 95.06 106 SER A CA 1
ATOM 795 C C . SER A 1 106 ? 10.451 -0.785 -0.686 1.00 95.06 106 SER A C 1
ATOM 797 O O . SER A 1 106 ? 10.675 -1.857 -1.242 1.00 95.06 106 SER A O 1
ATOM 799 N N . GLN A 1 107 ? 11.276 -0.266 0.227 1.00 95.75 107 GLN A N 1
ATOM 800 C CA . GLN A 1 107 ? 12.549 -0.876 0.620 1.00 95.75 107 GLN A CA 1
ATOM 801 C C . GLN A 1 107 ? 12.367 -2.231 1.321 1.00 95.75 107 GLN A C 1
ATOM 803 O O . GLN A 1 107 ? 13.115 -3.170 1.044 1.00 95.75 107 GLN A O 1
ATOM 808 N N . THR A 1 108 ? 11.328 -2.394 2.151 1.00 93.12 108 THR A N 1
ATOM 809 C CA . THR A 1 108 ? 10.986 -3.698 2.750 1.00 93.12 108 THR A CA 1
ATOM 810 C C . THR A 1 108 ? 10.763 -4.767 1.678 1.00 93.12 108 THR A C 1
ATOM 812 O O . THR A 1 108 ? 11.343 -5.854 1.748 1.00 93.12 108 THR A O 1
ATOM 815 N N . PHE A 1 109 ? 9.958 -4.462 0.657 1.00 93.50 109 PHE A N 1
ATOM 816 C CA . PHE A 1 109 ? 9.687 -5.413 -0.420 1.00 93.50 109 PHE A CA 1
ATOM 817 C C . PHE A 1 109 ? 10.869 -5.568 -1.380 1.00 93.50 109 PHE A C 1
ATOM 819 O O . PHE A 1 109 ? 11.140 -6.686 -1.816 1.00 93.50 109 PHE A O 1
ATOM 826 N N . ALA A 1 110 ? 11.611 -4.498 -1.673 1.00 95.06 110 ALA A N 1
ATOM 827 C CA . ALA A 1 110 ? 12.818 -4.566 -2.492 1.00 95.06 110 ALA A CA 1
ATOM 828 C C . ALA A 1 110 ? 13.834 -5.545 -1.881 1.00 95.06 110 ALA A C 1
ATOM 830 O O . ALA A 1 110 ? 14.263 -6.488 -2.550 1.00 95.06 110 ALA A O 1
ATOM 831 N N . LYS A 1 111 ? 14.091 -5.438 -0.570 1.00 93.94 111 LYS A N 1
ATOM 832 C CA . LYS A 1 111 ? 14.932 -6.383 0.179 1.00 93.94 111 LYS A CA 1
ATOM 833 C C . LYS A 1 111 ? 14.398 -7.816 0.115 1.00 93.94 111 LYS A C 1
ATOM 835 O O . LYS A 1 111 ? 15.169 -8.737 -0.146 1.00 93.94 111 LYS A O 1
ATOM 840 N N . ALA A 1 112 ? 13.089 -8.017 0.291 1.00 91.69 112 ALA A N 1
ATOM 841 C CA . ALA A 1 112 ? 12.467 -9.345 0.231 1.00 91.69 112 ALA A CA 1
ATOM 842 C C . ALA A 1 112 ? 12.643 -10.041 -1.134 1.00 91.69 112 ALA A C 1
ATOM 844 O O . ALA A 1 112 ? 12.704 -11.270 -1.199 1.00 91.69 112 ALA A O 1
ATOM 845 N N . TYR A 1 113 ? 12.752 -9.269 -2.218 1.00 91.81 113 TYR A N 1
ATOM 846 C CA . TYR A 1 113 ? 12.984 -9.780 -3.570 1.00 91.81 113 TYR A CA 1
ATOM 847 C C . TYR A 1 113 ? 14.432 -9.637 -4.054 1.00 91.81 113 TYR A C 1
ATOM 849 O O . TYR A 1 113 ? 14.698 -9.933 -5.221 1.00 91.81 113 TYR A O 1
ATOM 857 N N . ASN A 1 114 ? 15.358 -9.242 -3.171 1.00 93.62 114 ASN A N 1
ATOM 858 C CA . ASN A 1 114 ? 16.762 -8.975 -3.488 1.00 93.62 114 ASN A CA 1
ATOM 859 C C . ASN A 1 114 ? 16.927 -7.998 -4.670 1.00 93.62 114 ASN A C 1
ATOM 861 O O . ASN A 1 114 ? 17.664 -8.254 -5.623 1.00 93.62 114 ASN A O 1
ATOM 865 N N . VAL A 1 115 ? 16.171 -6.903 -4.618 1.00 94.38 115 VAL A N 1
ATOM 866 C CA . VAL A 1 115 ? 16.159 -5.811 -5.591 1.00 94.38 115 VAL A CA 1
ATOM 867 C C . VAL A 1 115 ? 16.790 -4.576 -4.958 1.00 94.38 115 VAL A C 1
ATOM 869 O O . VAL A 1 115 ? 16.483 -4.245 -3.817 1.00 94.38 115 VAL A O 1
ATOM 872 N N . ARG A 1 116 ? 17.627 -3.878 -5.728 1.00 96.31 116 ARG A N 1
ATOM 873 C CA . ARG A 1 116 ? 18.052 -2.502 -5.457 1.00 96.31 116 ARG A CA 1
ATOM 874 C C . ARG A 1 116 ? 17.428 -1.607 -6.515 1.00 96.31 116 ARG A C 1
ATOM 876 O O . ARG A 1 116 ? 17.652 -1.835 -7.702 1.00 96.31 116 ARG A O 1
ATOM 883 N N . MET A 1 117 ? 16.616 -0.634 -6.117 1.00 96.81 117 MET A N 1
ATOM 884 C CA . MET A 1 117 ? 15.890 0.207 -7.072 1.00 96.81 117 MET A CA 1
ATOM 885 C C . MET A 1 117 ? 16.833 1.155 -7.823 1.00 96.81 117 MET A C 1
ATOM 887 O O . MET A 1 117 ? 16.578 1.457 -8.988 1.00 96.81 117 MET A O 1
ATOM 891 N N . ALA A 1 118 ? 17.944 1.571 -7.205 1.00 97.69 118 ALA A N 1
ATOM 892 C CA . ALA A 1 118 ? 18.958 2.422 -7.827 1.00 97.69 118 ALA A CA 1
ATOM 893 C C . ALA A 1 118 ? 19.571 1.797 -9.091 1.00 97.69 118 ALA A C 1
ATOM 895 O O . ALA A 1 118 ? 19.798 2.510 -10.066 1.00 97.69 118 ALA A O 1
ATOM 896 N N . ASP A 1 119 ? 19.748 0.470 -9.125 1.00 97.62 119 ASP A N 1
ATOM 897 C CA . ASP A 1 119 ? 20.277 -0.261 -10.292 1.00 97.62 119 ASP A CA 1
ATOM 898 C C . ASP A 1 119 ? 19.362 -0.138 -11.528 1.00 97.62 119 ASP A C 1
ATOM 900 O O . ASP A 1 119 ? 19.741 -0.484 -12.648 1.00 97.62 119 ASP A O 1
ATOM 904 N N . HIS A 1 120 ? 18.131 0.335 -11.326 1.00 96.56 120 HIS A N 1
ATOM 905 C CA . HIS A 1 120 ? 17.103 0.475 -12.345 1.00 96.56 120 HIS A CA 1
ATOM 906 C C . HIS A 1 120 ? 16.766 1.936 -12.671 1.00 96.56 120 HIS A C 1
ATOM 908 O O . HIS A 1 120 ? 15.866 2.176 -13.480 1.00 96.56 120 HIS A O 1
ATOM 914 N N . TRP A 1 121 ? 17.480 2.906 -12.090 1.00 97.31 121 TRP A N 1
ATOM 915 C CA . TRP A 1 121 ? 17.154 4.329 -12.200 1.00 97.31 121 TRP A CA 1
ATOM 916 C C . TRP A 1 121 ? 17.103 4.837 -13.647 1.00 97.31 121 TRP A C 1
ATOM 918 O O . TRP A 1 121 ? 16.089 5.407 -14.046 1.00 97.31 121 TRP A O 1
ATOM 928 N N . ASP A 1 122 ? 18.093 4.505 -14.479 1.00 96.62 122 ASP A N 1
ATOM 929 C CA . ASP A 1 122 ? 18.114 4.896 -15.900 1.00 96.62 122 ASP A CA 1
ATOM 930 C C . ASP A 1 122 ? 16.900 4.370 -16.683 1.00 96.62 122 ASP A C 1
ATOM 932 O O . ASP A 1 122 ? 16.419 4.978 -17.642 1.00 96.62 122 ASP A O 1
ATOM 936 N N . THR A 1 123 ? 16.393 3.195 -16.305 1.00 95.19 123 THR A N 1
ATOM 937 C CA . THR A 1 123 ? 15.182 2.634 -16.917 1.00 95.19 123 THR A CA 1
ATOM 938 C C . THR A 1 123 ? 13.949 3.372 -16.415 1.00 95.19 123 THR A C 1
ATOM 940 O O . THR A 1 123 ? 13.108 3.768 -17.216 1.00 95.19 123 THR A O 1
ATOM 943 N N . ILE A 1 124 ? 13.869 3.615 -15.109 1.00 96.44 124 ILE A N 1
ATOM 944 C CA . ILE A 1 124 ? 12.766 4.336 -14.469 1.00 96.44 124 ILE A CA 1
ATOM 945 C C . ILE A 1 124 ? 12.608 5.734 -15.071 1.00 96.44 124 ILE A C 1
ATOM 947 O O . ILE A 1 124 ? 11.506 6.087 -15.482 1.00 96.44 124 ILE A O 1
ATOM 951 N N . GLN A 1 125 ? 13.695 6.497 -15.197 1.00 95.12 125 GLN A N 1
ATOM 952 C CA . GLN A 1 125 ? 13.666 7.854 -15.751 1.00 95.12 125 GLN A CA 1
ATOM 953 C C . GLN A 1 125 ? 13.204 7.904 -17.208 1.00 95.12 125 GLN A C 1
ATOM 955 O O . GLN A 1 125 ? 12.561 8.868 -17.612 1.00 95.12 125 GLN A O 1
ATOM 960 N N . ARG A 1 126 ? 13.535 6.880 -18.006 1.00 95.81 126 ARG A N 1
ATOM 961 C CA . ARG A 1 126 ? 13.135 6.816 -19.418 1.00 95.81 126 ARG A CA 1
ATOM 962 C C . ARG A 1 126 ? 11.686 6.385 -19.604 1.00 95.81 126 ARG A C 1
ATOM 964 O O . ARG A 1 126 ? 11.044 6.846 -20.541 1.00 95.81 126 ARG A O 1
ATOM 971 N N . MET A 1 127 ? 11.199 5.477 -18.759 1.00 95.06 127 MET A N 1
ATOM 972 C CA . MET A 1 127 ? 9.896 4.838 -18.963 1.00 95.06 127 MET A CA 1
ATOM 973 C C . MET A 1 127 ? 8.753 5.527 -18.212 1.00 95.06 127 MET A C 1
ATOM 975 O O . MET A 1 127 ? 7.623 5.539 -18.699 1.00 95.06 127 MET A O 1
ATOM 979 N N . ILE A 1 128 ? 9.019 6.117 -17.044 1.00 95.31 128 ILE A N 1
ATOM 980 C CA . ILE A 1 128 ? 8.003 6.838 -16.274 1.00 95.31 128 ILE A CA 1
ATOM 981 C C . ILE A 1 128 ? 7.829 8.254 -16.832 1.00 95.31 128 ILE A C 1
ATOM 983 O O . ILE A 1 128 ? 8.790 8.921 -17.204 1.00 95.31 128 ILE A O 1
ATOM 987 N N . ALA A 1 129 ? 6.580 8.731 -16.863 1.00 95.31 129 ALA A N 1
ATOM 988 C CA . ALA A 1 129 ? 6.246 10.056 -17.376 1.00 95.31 129 ALA A CA 1
ATOM 989 C C . ALA A 1 129 ? 7.080 11.172 -16.696 1.00 95.31 129 ALA A C 1
ATOM 991 O O . ALA A 1 129 ? 7.145 11.196 -15.462 1.00 95.31 129 ALA A O 1
ATOM 992 N N . PRO A 1 130 ? 7.638 12.144 -17.451 1.00 97.19 130 PRO A N 1
ATOM 993 C CA . PRO A 1 130 ? 8.561 13.149 -16.910 1.00 97.19 130 PRO A CA 1
ATOM 994 C C . PRO A 1 130 ? 8.031 13.920 -15.694 1.00 97.19 130 PRO A C 1
ATOM 996 O O . PRO A 1 130 ? 8.733 14.054 -14.697 1.00 97.19 130 PRO A O 1
ATOM 999 N N . HIS A 1 131 ? 6.754 14.318 -15.706 1.00 97.94 131 HIS A N 1
ATOM 1000 C CA . HIS A 1 131 ? 6.136 15.040 -14.585 1.00 97.94 131 HIS A CA 1
ATOM 1001 C C . HIS A 1 131 ? 6.111 14.235 -13.268 1.00 97.94 131 HIS A C 1
ATOM 1003 O O . HIS A 1 131 ? 6.071 14.814 -12.183 1.00 97.94 131 HIS A O 1
ATOM 1009 N N . ILE A 1 132 ? 6.131 12.898 -13.333 1.00 98.00 132 ILE A N 1
ATOM 1010 C CA . ILE A 1 132 ? 6.221 12.034 -12.148 1.00 98.00 132 ILE A CA 1
ATOM 1011 C C . ILE A 1 132 ? 7.653 12.027 -11.606 1.00 98.00 132 ILE A C 1
ATOM 1013 O O . ILE A 1 132 ? 7.837 12.093 -10.391 1.00 98.00 132 ILE A O 1
ATOM 1017 N N . ILE A 1 133 ? 8.654 11.994 -12.490 1.00 98.25 133 ILE A N 1
ATOM 1018 C CA . ILE A 1 133 ? 10.071 12.090 -12.115 1.00 98.25 133 ILE A CA 1
ATOM 1019 C C . ILE A 1 133 ? 10.359 13.454 -11.478 1.00 98.25 133 ILE A C 1
ATOM 1021 O O . ILE A 1 133 ? 10.913 13.522 -10.383 1.00 98.25 133 ILE A O 1
ATOM 1025 N N . GLU A 1 134 ? 9.893 14.542 -12.094 1.00 98.38 134 GLU A N 1
ATOM 1026 C CA . GLU A 1 134 ? 9.975 15.896 -11.531 1.00 98.38 134 GLU A CA 1
ATOM 1027 C C . GLU A 1 134 ? 9.311 15.971 -10.151 1.00 98.38 134 GLU A C 1
ATOM 1029 O O . GLU A 1 134 ? 9.863 16.543 -9.208 1.00 98.38 134 GLU A O 1
ATOM 1034 N N . LYS A 1 135 ? 8.143 15.333 -9.993 1.00 98.56 135 LYS A N 1
ATOM 1035 C CA . LYS A 1 135 ? 7.458 15.260 -8.702 1.00 98.56 135 LYS A CA 1
ATOM 1036 C C . LYS A 1 135 ? 8.255 14.476 -7.658 1.00 98.56 135 LYS A C 1
ATOM 1038 O O . LYS A 1 135 ? 8.232 14.868 -6.492 1.00 98.56 135 LYS A O 1
ATOM 1043 N N . ALA A 1 136 ? 8.946 13.404 -8.045 1.00 98.50 136 ALA A N 1
ATOM 1044 C CA . ALA A 1 136 ? 9.816 12.648 -7.149 1.00 98.50 136 ALA A CA 1
ATOM 1045 C C . ALA A 1 136 ? 10.987 13.512 -6.657 1.00 98.50 136 ALA A C 1
ATOM 1047 O O . ALA A 1 136 ? 11.213 13.578 -5.451 1.00 98.50 136 ALA A O 1
ATOM 1048 N N . HIS A 1 137 ? 11.647 14.260 -7.547 1.00 98.62 137 HIS A N 1
ATOM 1049 C CA . HIS A 1 137 ? 12.677 15.230 -7.159 1.00 98.62 137 HIS A CA 1
ATOM 1050 C C . HIS A 1 137 ? 12.127 16.311 -6.221 1.00 98.62 137 HIS A C 1
ATOM 1052 O O . HIS A 1 137 ? 12.688 16.552 -5.156 1.00 98.62 137 HIS A O 1
ATOM 1058 N N . ALA A 1 138 ? 10.975 16.905 -6.544 1.00 98.56 138 ALA A N 1
ATOM 1059 C CA . ALA A 1 138 ? 10.346 17.899 -5.674 1.00 98.56 138 ALA A CA 1
ATOM 1060 C C . ALA A 1 138 ? 9.984 17.328 -4.289 1.00 98.56 138 ALA A C 1
ATOM 1062 O O . ALA A 1 138 ? 10.037 18.035 -3.282 1.00 98.56 138 ALA A O 1
ATOM 1063 N N . ASN A 1 139 ? 9.598 16.052 -4.220 1.00 98.44 139 ASN A N 1
ATOM 1064 C CA . ASN A 1 139 ? 9.337 15.365 -2.960 1.00 98.44 139 ASN A CA 1
ATOM 1065 C C . ASN A 1 139 ? 10.630 15.101 -2.169 1.00 98.44 139 ASN A C 1
ATOM 1067 O O . ASN A 1 139 ? 10.615 15.281 -0.950 1.00 98.44 139 ASN A O 1
ATOM 1071 N N . LEU A 1 140 ? 11.726 14.724 -2.841 1.00 98.31 140 LEU A N 1
ATOM 1072 C CA . LEU A 1 140 ? 13.038 14.538 -2.215 1.00 98.31 140 LEU A CA 1
ATOM 1073 C C . LEU A 1 140 ? 13.478 15.824 -1.507 1.00 98.31 140 LEU A C 1
ATOM 1075 O O . LEU A 1 140 ? 13.706 15.803 -0.297 1.00 98.31 140 LEU A O 1
ATOM 1079 N N . GLU A 1 141 ? 13.455 16.944 -2.233 1.00 98.06 141 GLU A N 1
ATOM 1080 C CA . GLU A 1 141 ? 13.822 18.267 -1.717 1.00 98.06 141 GLU A CA 1
ATOM 1081 C C . GLU A 1 141 ? 12.910 18.729 -0.580 1.00 98.06 141 GLU A C 1
ATOM 1083 O O . GLU A 1 141 ? 13.364 19.255 0.434 1.00 98.06 141 GLU A O 1
ATOM 1088 N N . LYS A 1 142 ? 11.598 18.510 -0.717 1.00 97.56 142 LYS A N 1
ATOM 1089 C CA . LYS A 1 142 ? 10.632 18.989 0.274 1.00 97.56 142 LYS A CA 1
ATOM 1090 C C . LYS A 1 142 ? 10.676 18.196 1.580 1.00 97.56 142 LYS A C 1
ATOM 1092 O O . LYS A 1 142 ? 10.442 18.769 2.643 1.00 97.56 142 LYS A O 1
ATOM 1097 N N . TRP A 1 143 ? 10.839 16.875 1.514 1.00 95.62 143 TRP A N 1
ATOM 1098 C CA . TRP A 1 143 ? 10.681 16.016 2.693 1.00 95.62 143 TRP A CA 1
ATOM 1099 C C . TRP A 1 143 ? 11.407 14.668 2.635 1.00 95.62 143 TRP A C 1
ATOM 1101 O O . TRP A 1 143 ? 11.347 13.945 3.631 1.00 95.62 143 TRP A O 1
ATOM 1111 N N . GLY A 1 144 ? 12.038 14.290 1.523 1.00 96.12 144 GLY A N 1
ATOM 1112 C CA . GLY A 1 144 ? 12.659 12.973 1.355 1.00 96.12 144 GLY A CA 1
ATOM 1113 C C . GLY A 1 144 ? 14.045 12.849 1.984 1.00 96.12 144 GLY A C 1
ATOM 1114 O O . GLY A 1 144 ? 14.324 11.816 2.587 1.00 96.12 144 GLY A O 1
ATOM 1115 N N . HIS A 1 145 ? 14.868 13.906 1.943 1.00 96.88 145 HIS A N 1
ATOM 1116 C CA . HIS A 1 145 ? 16.248 13.894 2.472 1.00 96.88 145 HIS A CA 1
ATOM 1117 C C . HIS A 1 145 ? 16.354 13.411 3.925 1.00 96.88 145 HIS A C 1
ATOM 1119 O O . HIS A 1 145 ? 17.252 12.646 4.268 1.00 96.88 145 HIS A O 1
ATOM 1125 N N . ARG A 1 146 ? 15.379 13.764 4.773 1.00 94.94 146 ARG A N 1
ATOM 1126 C CA . ARG A 1 146 ? 15.332 13.323 6.181 1.00 94.94 146 ARG A CA 1
ATOM 1127 C C . ARG A 1 146 ? 15.193 11.806 6.362 1.00 94.94 146 ARG A C 1
ATOM 1129 O O . ARG A 1 146 ? 15.440 11.321 7.452 1.00 94.94 146 ARG A O 1
ATOM 1136 N N . GLN A 1 147 ? 14.764 11.070 5.334 1.00 94.88 147 GLN A N 1
ATOM 1137 C CA . GLN A 1 147 ? 14.588 9.615 5.395 1.00 94.88 147 GLN A CA 1
ATOM 1138 C C . GLN A 1 147 ? 15.846 8.846 4.982 1.00 94.88 147 GLN A C 1
ATOM 1140 O O . GLN A 1 147 ? 15.920 7.650 5.239 1.00 94.88 147 GLN A O 1
ATOM 1145 N N . LEU A 1 148 ? 16.806 9.491 4.310 1.00 95.38 148 LEU A N 1
ATOM 1146 C CA . LEU A 1 148 ? 17.954 8.801 3.714 1.00 95.38 148 LEU A CA 1
ATOM 1147 C C . LEU A 1 148 ? 18.842 8.150 4.776 1.00 95.38 148 LEU A C 1
ATOM 1149 O O . LEU A 1 148 ? 19.229 6.996 4.617 1.00 95.38 148 LEU A O 1
ATOM 1153 N N . ALA A 1 149 ? 19.111 8.875 5.867 1.00 92.31 149 ALA A N 1
ATOM 1154 C CA . ALA A 1 149 ? 19.910 8.378 6.982 1.00 92.31 149 ALA A CA 1
ATOM 1155 C C . ALA A 1 149 ? 19.203 7.226 7.714 1.00 92.31 149 ALA A C 1
ATOM 1157 O O . ALA A 1 149 ? 19.794 6.165 7.872 1.00 92.31 149 ALA A O 1
ATOM 1158 N N . ASP A 1 150 ? 17.927 7.405 8.076 1.00 92.19 150 ASP A N 1
ATOM 1159 C CA . ASP A 1 150 ? 17.141 6.398 8.806 1.00 92.19 150 ASP A CA 1
ATOM 1160 C C . ASP A 1 150 ? 16.948 5.098 8.013 1.00 92.19 150 ASP A C 1
ATOM 1162 O O . ASP A 1 150 ? 16.862 4.014 8.587 1.00 92.19 150 ASP A O 1
ATOM 1166 N N . LEU A 1 151 ? 16.839 5.204 6.686 1.00 93.75 151 LEU A N 1
ATOM 1167 C CA . LEU A 1 151 ? 16.682 4.055 5.795 1.00 93.75 151 LEU A CA 1
ATOM 1168 C C . LEU A 1 151 ? 18.019 3.490 5.302 1.00 93.75 151 LEU A C 1
ATOM 1170 O O . LEU A 1 151 ? 18.009 2.439 4.666 1.00 93.75 151 LEU A O 1
ATOM 1174 N N . GLU A 1 152 ? 19.134 4.174 5.564 1.00 96.06 152 GLU A N 1
ATOM 1175 C CA . GLU A 1 152 ? 20.470 3.835 5.060 1.00 96.06 152 GLU A CA 1
ATOM 1176 C C . GLU A 1 152 ? 20.513 3.668 3.524 1.00 96.06 152 GLU A C 1
ATOM 1178 O O . GLU A 1 152 ? 21.125 2.739 2.991 1.00 96.06 152 GLU A O 1
ATOM 1183 N N . ILE A 1 153 ? 19.852 4.570 2.785 1.00 97.12 153 ILE A N 1
ATOM 1184 C CA . ILE A 1 153 ? 19.768 4.529 1.312 1.00 97.12 153 ILE A CA 1
ATOM 1185 C C . ILE A 1 153 ? 20.298 5.802 0.649 1.00 97.12 153 ILE A C 1
ATOM 1187 O O . ILE A 1 153 ? 20.284 6.885 1.230 1.00 97.12 153 ILE A O 1
ATOM 1191 N N . SER A 1 154 ? 20.736 5.681 -0.608 1.00 98.12 154 SER A N 1
ATOM 1192 C CA . SER A 1 154 ? 21.146 6.830 -1.422 1.00 98.12 154 SER A CA 1
ATOM 1193 C C . SER A 1 154 ? 19.949 7.616 -1.965 1.00 98.12 154 SER A C 1
ATOM 1195 O O . SER A 1 154 ? 18.838 7.092 -2.077 1.00 98.12 154 SER A O 1
ATOM 1197 N N . GLU A 1 155 ? 20.189 8.858 -2.397 1.00 98.25 155 GLU A N 1
ATOM 1198 C CA . GLU A 1 155 ? 19.186 9.665 -3.108 1.00 98.25 155 GLU A CA 1
ATOM 1199 C C . GLU A 1 155 ? 18.631 8.945 -4.340 1.00 98.25 155 GLU A C 1
ATOM 1201 O O . GLU A 1 155 ? 17.426 8.950 -4.570 1.00 98.25 155 GLU A O 1
ATOM 1206 N N . THR A 1 156 ? 19.486 8.270 -5.113 1.00 98.38 156 THR A N 1
ATOM 1207 C CA . THR A 1 156 ? 19.072 7.512 -6.303 1.00 98.38 156 THR A CA 1
ATOM 1208 C C . THR A 1 156 ? 18.139 6.354 -5.951 1.00 98.38 156 THR A C 1
ATOM 1210 O O . THR A 1 156 ? 17.134 6.147 -6.628 1.00 98.38 156 THR A O 1
ATOM 1213 N N . GLU A 1 157 ? 18.431 5.613 -4.879 1.00 98.19 157 GLU A N 1
ATOM 1214 C CA . GLU A 1 157 ? 17.570 4.524 -4.396 1.00 98.19 157 GLU A CA 1
ATOM 1215 C C . GLU A 1 157 ? 16.205 5.065 -3.939 1.00 98.19 157 GLU A C 1
ATOM 1217 O O . GLU A 1 157 ? 15.152 4.491 -4.250 1.00 98.19 157 GLU A O 1
ATOM 1222 N N . TRP A 1 158 ? 16.218 6.213 -3.257 1.00 98.50 158 TRP A N 1
ATOM 1223 C CA . TRP A 1 158 ? 15.011 6.904 -2.820 1.00 98.50 158 TRP A CA 1
ATOM 1224 C C . TRP A 1 158 ? 14.182 7.404 -4.011 1.00 98.50 158 TRP A C 1
ATOM 1226 O O . TRP A 1 158 ? 12.987 7.116 -4.082 1.00 98.50 158 TRP A O 1
ATOM 1236 N N . LEU A 1 159 ? 14.801 8.078 -4.986 1.00 98.50 159 LEU A N 1
ATOM 1237 C CA . LEU A 1 159 ? 14.143 8.608 -6.186 1.00 98.50 159 LEU A CA 1
ATOM 1238 C C . LEU A 1 159 ? 13.549 7.498 -7.052 1.00 98.50 159 LEU A C 1
ATOM 1240 O O . LEU A 1 159 ? 12.414 7.625 -7.518 1.00 98.50 159 LEU A O 1
ATOM 1244 N N . ALA A 1 160 ? 14.274 6.393 -7.230 1.00 98.06 160 ALA A N 1
ATOM 1245 C CA . ALA A 1 160 ? 13.792 5.228 -7.961 1.00 98.06 160 ALA A CA 1
ATOM 1246 C C . ALA A 1 160 ? 12.536 4.630 -7.303 1.00 98.06 160 ALA A C 1
ATOM 1248 O O . ALA A 1 160 ? 11.538 4.353 -7.980 1.00 98.06 160 ALA A O 1
ATOM 1249 N N . SER A 1 161 ? 12.556 4.502 -5.974 1.00 97.81 161 SER A N 1
ATOM 1250 C CA . SER A 1 161 ? 11.417 4.021 -5.185 1.00 97.81 161 SER A CA 1
ATOM 1251 C C . SER A 1 161 ? 10.227 4.982 -5.241 1.00 97.81 161 SER A C 1
ATOM 1253 O O . SER A 1 161 ? 9.098 4.566 -5.506 1.00 97.81 161 SER A O 1
ATOM 1255 N N . GLU A 1 162 ? 10.473 6.277 -5.027 1.00 98.12 162 GLU A N 1
ATOM 1256 C CA . GLU A 1 162 ? 9.448 7.321 -5.038 1.00 98.12 162 GLU A CA 1
ATOM 1257 C C . GLU A 1 162 ? 8.764 7.417 -6.402 1.00 98.12 162 GLU A C 1
ATOM 1259 O O . GLU A 1 162 ? 7.537 7.494 -6.474 1.00 98.12 162 GLU A O 1
ATOM 1264 N N . SER A 1 163 ? 9.537 7.341 -7.483 1.00 98.19 163 SER A N 1
ATOM 1265 C CA . SER A 1 163 ? 9.024 7.406 -8.853 1.00 98.19 163 SER A CA 1
ATOM 1266 C C . SER A 1 163 ? 8.099 6.229 -9.166 1.00 98.19 163 SER A C 1
ATOM 1268 O O . SER A 1 163 ? 6.983 6.433 -9.648 1.00 98.19 163 SER A O 1
ATOM 1270 N N . CYS A 1 164 ? 8.503 5.000 -8.817 1.00 97.44 164 CYS A N 1
ATOM 1271 C CA . CYS A 1 164 ? 7.658 3.814 -8.991 1.00 97.44 164 CYS A CA 1
ATOM 1272 C C . CYS A 1 164 ? 6.380 3.896 -8.143 1.00 97.44 164 CYS A C 1
ATOM 1274 O O . CYS A 1 164 ? 5.292 3.580 -8.628 1.00 97.44 164 CYS A O 1
ATOM 1276 N N . LYS A 1 165 ? 6.486 4.372 -6.895 1.00 97.06 165 LYS A N 1
ATOM 1277 C CA . LYS A 1 165 ? 5.338 4.597 -6.005 1.00 97.06 165 LYS A CA 1
ATOM 1278 C C . LYS A 1 165 ? 4.356 5.609 -6.602 1.00 97.06 165 LYS A C 1
ATOM 1280 O O . LYS A 1 165 ? 3.148 5.373 -6.598 1.00 97.06 165 LYS A O 1
ATOM 1285 N N . LEU A 1 166 ? 4.845 6.744 -7.102 1.00 97.75 166 LEU A N 1
ATOM 1286 C CA . LEU A 1 166 ? 4.003 7.783 -7.701 1.00 97.75 166 LEU A CA 1
ATOM 1287 C C . LEU A 1 166 ? 3.317 7.288 -8.982 1.00 97.75 166 LEU A C 1
ATOM 1289 O O . LEU A 1 166 ? 2.113 7.498 -9.131 1.00 97.75 166 LEU A O 1
ATOM 1293 N N . ALA A 1 167 ? 4.036 6.571 -9.851 1.00 97.25 167 ALA A N 1
ATOM 1294 C CA . ALA A 1 167 ? 3.460 5.950 -11.045 1.00 97.25 167 ALA A CA 1
ATOM 1295 C C . ALA A 1 167 ? 2.369 4.929 -10.695 1.00 97.25 167 ALA A C 1
ATOM 1297 O O . ALA A 1 167 ? 1.281 4.952 -11.274 1.00 97.25 167 ALA A O 1
ATOM 1298 N N . TRP A 1 168 ? 2.611 4.090 -9.684 1.00 96.62 168 TRP A N 1
ATOM 1299 C CA . TRP A 1 168 ? 1.602 3.159 -9.190 1.00 96.62 168 TRP A CA 1
ATOM 1300 C C . TRP A 1 168 ? 0.359 3.901 -8.688 1.00 96.62 168 TRP A C 1
ATOM 1302 O O . TRP A 1 168 ? -0.757 3.571 -9.088 1.00 96.62 168 TRP A O 1
ATOM 1312 N N . ARG A 1 169 ? 0.528 4.943 -7.861 1.00 97.19 169 ARG A N 1
ATOM 1313 C CA . ARG A 1 169 ? -0.592 5.726 -7.304 1.00 97.19 169 ARG A CA 1
ATOM 1314 C C . ARG A 1 169 ? -1.404 6.422 -8.393 1.00 97.19 169 ARG A C 1
ATOM 1316 O O . ARG A 1 169 ? -2.628 6.417 -8.313 1.00 97.19 169 ARG A O 1
ATOM 1323 N N . ALA A 1 170 ? -0.748 6.954 -9.424 1.00 96.50 170 ALA A N 1
ATOM 1324 C CA . ALA A 1 170 ? -1.421 7.570 -10.566 1.00 96.50 170 ALA A CA 1
ATOM 1325 C C . ALA A 1 170 ? -2.331 6.579 -11.317 1.00 96.50 170 ALA A C 1
ATOM 1327 O O . ALA A 1 170 ? -3.405 6.954 -11.781 1.00 96.50 170 ALA A O 1
ATOM 1328 N N . ARG A 1 171 ? -1.940 5.300 -11.385 1.00 95.62 171 ARG A N 1
ATOM 1329 C CA . ARG A 1 171 ? -2.733 4.227 -12.006 1.00 95.62 171 ARG A CA 1
ATOM 1330 C C . ARG A 1 171 ? -3.859 3.682 -11.115 1.00 95.62 171 ARG A C 1
ATOM 1332 O O . ARG A 1 171 ? -4.769 3.033 -11.625 1.00 95.62 171 ARG A O 1
ATOM 1339 N N . HIS A 1 172 ? -3.823 3.933 -9.807 1.00 97.44 172 HIS A N 1
ATOM 1340 C CA . HIS A 1 172 ? -4.798 3.408 -8.841 1.00 97.44 172 HIS A CA 1
ATOM 1341 C C . HIS A 1 172 ? -5.583 4.531 -8.132 1.00 97.44 172 HIS A C 1
ATOM 1343 O O . HIS A 1 172 ? -5.561 4.624 -6.898 1.00 97.44 172 HIS A O 1
ATOM 1349 N N . PRO A 1 173 ? -6.269 5.423 -8.873 1.00 97.56 173 PRO A N 1
ATOM 1350 C CA . PRO A 1 173 ? -6.896 6.606 -8.290 1.00 97.56 173 PRO A CA 1
ATOM 1351 C C . PRO A 1 173 ? -8.035 6.265 -7.321 1.00 97.56 173 PRO A C 1
ATOM 1353 O O . PRO A 1 173 ? -8.211 6.967 -6.323 1.00 97.56 173 PRO A O 1
ATOM 1356 N N . ALA A 1 174 ? -8.797 5.194 -7.572 1.00 98.00 174 ALA A N 1
ATOM 1357 C CA . ALA A 1 174 ? -9.890 4.796 -6.688 1.00 98.00 174 ALA A CA 1
ATOM 1358 C C . ALA A 1 174 ? -9.338 4.249 -5.366 1.00 98.00 174 ALA A C 1
ATOM 1360 O O . ALA A 1 174 ? -9.827 4.590 -4.288 1.00 98.00 174 ALA A O 1
ATOM 1361 N N . THR A 1 175 ? -8.244 3.493 -5.449 1.00 97.62 175 THR A N 1
ATOM 1362 C CA . THR A 1 175 ? -7.516 2.974 -4.287 1.00 97.62 175 THR A CA 1
ATOM 1363 C C . THR A 1 175 ? -6.915 4.092 -3.441 1.00 97.62 175 THR A C 1
ATOM 1365 O O . THR A 1 175 ? -7.129 4.134 -2.230 1.00 97.62 175 THR A O 1
ATOM 1368 N N . VAL A 1 176 ? -6.237 5.054 -4.073 1.00 97.69 176 VAL A N 1
ATOM 1369 C CA . VAL A 1 176 ? -5.667 6.218 -3.377 1.00 97.69 176 VAL A CA 1
ATOM 1370 C C . VAL A 1 176 ? -6.761 7.037 -2.690 1.00 97.69 176 VAL A C 1
ATOM 1372 O O . VAL A 1 176 ? -6.625 7.402 -1.522 1.00 97.69 176 VAL A O 1
ATOM 1375 N N . LYS A 1 177 ? -7.878 7.288 -3.384 1.00 97.50 177 LYS A N 1
ATOM 1376 C CA . LYS A 1 177 ? -9.038 7.983 -2.814 1.00 97.50 177 LYS A CA 1
ATOM 1377 C C . LYS A 1 177 ? -9.628 7.223 -1.626 1.00 97.50 177 LYS A C 1
ATOM 1379 O O . LYS A 1 177 ? -10.008 7.847 -0.638 1.00 97.50 177 LYS A O 1
ATOM 1384 N N . PHE A 1 178 ? -9.708 5.896 -1.713 1.00 97.44 178 PHE A N 1
ATOM 1385 C CA . PHE A 1 178 ? -10.228 5.059 -0.638 1.00 97.44 178 PHE A CA 1
ATOM 1386 C C . PHE A 1 178 ? -9.378 5.161 0.633 1.00 97.44 178 PHE A C 1
ATOM 1388 O O . PHE A 1 178 ? -9.947 5.344 1.706 1.00 97.44 178 PHE A O 1
ATOM 1395 N N . TRP A 1 179 ? -8.044 5.115 0.533 1.00 95.75 179 TRP A N 1
ATOM 1396 C CA . TRP A 1 179 ? -7.168 5.246 1.706 1.00 95.75 179 TRP A CA 1
ATOM 1397 C C . TRP A 1 179 ? -7.356 6.574 2.432 1.00 95.75 179 TRP A C 1
ATOM 1399 O O . TRP A 1 179 ? -7.603 6.584 3.636 1.00 95.75 179 TRP A O 1
ATOM 1409 N N . TYR A 1 180 ? -7.293 7.691 1.701 1.00 95.81 180 TYR A N 1
ATOM 1410 C CA . TYR A 1 180 ? -7.460 9.010 2.309 1.00 95.81 180 TYR A CA 1
ATOM 1411 C C . TYR A 1 180 ? -8.880 9.205 2.845 1.00 95.81 180 TYR A C 1
ATOM 1413 O O . TYR A 1 180 ? -9.046 9.690 3.958 1.00 95.81 180 TYR A O 1
ATOM 1421 N N . GLY A 1 181 ? -9.899 8.712 2.134 1.00 97.00 181 GLY A N 1
ATOM 1422 C CA . GLY A 1 181 ? -11.271 8.706 2.639 1.00 97.00 181 GLY A CA 1
ATOM 1423 C C . GLY A 1 181 ? -11.426 7.903 3.934 1.00 97.00 181 GLY A C 1
ATOM 1424 O O . GLY A 1 181 ? -12.142 8.330 4.837 1.00 97.00 181 GLY A O 1
ATOM 1425 N N . LEU A 1 182 ? -10.732 6.767 4.060 1.00 96.12 182 LEU A N 1
ATOM 1426 C CA . LEU A 1 182 ? -10.734 5.956 5.277 1.00 96.12 182 LEU A CA 1
ATOM 1427 C C . LEU A 1 182 ? -10.033 6.670 6.435 1.00 96.12 182 LEU A C 1
ATOM 1429 O O . LEU A 1 182 ? -10.561 6.693 7.548 1.00 96.12 182 LEU A O 1
ATOM 1433 N N . GLN A 1 183 ? -8.877 7.277 6.165 1.00 95.38 183 GLN A N 1
ATOM 1434 C CA . GLN A 1 183 ? -8.129 8.072 7.133 1.00 95.38 183 GLN A CA 1
ATOM 1435 C C . GLN A 1 183 ? -8.975 9.238 7.656 1.00 95.38 183 GLN A C 1
ATOM 1437 O O . GLN A 1 183 ? -9.111 9.412 8.867 1.00 95.38 183 GLN A O 1
ATOM 1442 N N . ASP A 1 184 ? -9.569 10.017 6.758 1.00 96.19 184 ASP A N 1
ATOM 1443 C CA . ASP A 1 184 ? -10.327 11.211 7.116 1.00 96.19 184 ASP A CA 1
ATOM 1444 C C . ASP A 1 184 ? -11.619 10.844 7.854 1.00 96.19 184 ASP A C 1
ATOM 1446 O O . ASP A 1 184 ? -11.959 11.473 8.854 1.00 96.19 184 ASP A O 1
ATOM 1450 N N . ALA A 1 185 ? -12.285 9.757 7.450 1.00 97.19 185 ALA A N 1
ATOM 1451 C CA . ALA A 1 185 ? -13.432 9.209 8.169 1.00 97.19 185 ALA A CA 1
ATOM 1452 C C . ALA A 1 185 ? -13.073 8.760 9.593 1.00 97.19 185 ALA A C 1
ATOM 1454 O O . ALA A 1 185 ? -13.836 9.006 10.528 1.00 97.19 185 ALA A O 1
ATOM 1455 N N . ALA A 1 186 ? -11.911 8.126 9.779 1.00 96.69 186 ALA A N 1
ATOM 1456 C CA . ALA A 1 186 ? -11.427 7.752 11.102 1.00 96.69 186 ALA A CA 1
ATOM 1457 C C . ALA A 1 186 ? -11.113 8.985 11.957 1.00 96.69 186 ALA A C 1
ATOM 1459 O O . ALA A 1 186 ? -11.547 9.045 13.109 1.00 96.69 186 ALA A O 1
ATOM 1460 N N . LYS A 1 187 ? -10.441 10.000 11.396 1.00 96.81 187 LYS A N 1
ATOM 1461 C CA . LYS A 1 187 ? -10.178 11.267 12.095 1.00 96.81 187 LYS A CA 1
ATOM 1462 C C . LYS A 1 187 ? -11.478 11.959 12.502 1.00 96.81 187 LYS A C 1
ATOM 1464 O O . LYS A 1 187 ? -11.636 12.292 13.673 1.00 96.81 187 LYS A O 1
ATOM 1469 N N . ALA A 1 188 ? -12.432 12.096 11.583 1.00 97.06 188 ALA A N 1
ATOM 1470 C CA . ALA A 1 188 ? -13.733 12.703 11.851 1.00 97.06 188 ALA A CA 1
ATOM 1471 C C . ALA A 1 188 ? -14.502 11.946 12.944 1.00 97.06 188 ALA A C 1
ATOM 1473 O O . ALA A 1 188 ? -14.978 12.550 13.900 1.00 97.06 188 ALA A O 1
ATOM 1474 N N . ALA A 1 189 ? -14.545 10.612 12.871 1.00 97.06 189 ALA A N 1
ATOM 1475 C CA . ALA A 1 189 ? -15.185 9.789 13.891 1.00 97.06 189 ALA A CA 1
ATOM 1476 C C . ALA A 1 189 ? -14.536 9.953 15.279 1.00 97.06 189 ALA A C 1
ATOM 1478 O O . ALA A 1 189 ? -15.235 9.940 16.292 1.00 97.06 189 ALA A O 1
ATOM 1479 N N . ILE A 1 190 ? -13.208 10.098 15.358 1.00 96.44 190 ILE A N 1
ATOM 1480 C CA . ILE A 1 190 ? -12.505 10.345 16.628 1.00 96.44 190 ILE A CA 1
ATOM 1481 C C . ILE A 1 190 ? -12.719 11.785 17.117 1.00 96.44 190 ILE A C 1
ATOM 1483 O O . ILE A 1 190 ? -12.795 12.006 18.326 1.00 96.44 190 ILE A O 1
ATOM 1487 N N . ALA A 1 191 ? -12.824 12.767 16.231 1.00 95.44 191 ALA A N 1
ATOM 1488 C CA . ALA A 1 191 ? -13.092 14.145 16.627 1.00 95.44 191 ALA A CA 1
ATOM 1489 C C . ALA A 1 191 ? -14.526 14.320 17.157 1.00 95.44 191 ALA A C 1
ATOM 1491 O O . ALA A 1 191 ? -14.725 14.991 18.167 1.00 95.44 191 ALA A O 1
ATOM 1492 N N . GLU A 1 192 ? -15.503 13.655 16.536 1.00 94.06 192 GLU A N 1
ATOM 1493 C CA . GLU A 1 192 ? -16.930 13.814 16.823 1.00 94.06 192 GLU A CA 1
ATOM 1494 C C . GLU A 1 192 ? -17.579 12.477 17.244 1.00 94.06 192 GLU A C 1
ATOM 1496 O O . GLU A 1 192 ? -18.066 11.701 16.411 1.00 94.06 192 GLU A O 1
ATOM 1501 N N . PRO A 1 193 ? -17.596 12.154 18.553 1.00 83.50 193 PRO A N 1
ATOM 1502 C CA . PRO A 1 193 ? -18.263 10.958 19.058 1.00 83.50 193 PRO A CA 1
ATOM 1503 C C . PRO A 1 193 ? -19.748 10.938 18.676 1.00 83.50 193 PRO A C 1
ATOM 1505 O O . PRO A 1 193 ? -20.481 11.871 18.975 1.00 83.50 193 PRO A O 1
ATOM 1508 N N . GLY A 1 194 ? -20.212 9.847 18.065 1.00 87.25 194 GLY A N 1
ATOM 1509 C CA . GLY A 1 194 ? -21.584 9.753 17.546 1.00 87.25 194 GLY A CA 1
ATOM 1510 C C . GLY A 1 194 ? -21.648 9.775 16.019 1.00 87.25 194 GLY A C 1
ATOM 1511 O O . GLY A 1 194 ? -22.448 9.027 15.446 1.00 87.25 194 GLY A O 1
ATOM 1512 N N . LEU A 1 195 ? -20.725 10.483 15.362 1.00 95.69 195 LEU A N 1
ATOM 1513 C CA . LEU A 1 195 ? -20.622 10.512 13.907 1.00 95.69 195 LEU A CA 1
ATOM 1514 C C . LEU A 1 195 ? -20.334 9.109 13.349 1.00 95.69 195 LEU A C 1
ATOM 1516 O O . LEU A 1 195 ? -19.572 8.322 13.925 1.00 95.69 195 LEU A O 1
ATOM 1520 N N . VAL A 1 196 ? -20.989 8.784 12.234 1.00 97.25 196 VAL A N 1
ATOM 1521 C CA . VAL A 1 196 ? -20.725 7.583 11.438 1.00 97.25 196 VAL A CA 1
ATOM 1522 C C . VAL A 1 196 ? -20.541 8.013 9.992 1.00 97.25 196 VAL A C 1
ATOM 1524 O O . VAL A 1 196 ? -21.464 8.538 9.375 1.00 97.25 196 VAL A O 1
ATOM 1527 N N . VAL A 1 197 ? -19.358 7.758 9.449 1.00 97.94 197 VAL A N 1
ATOM 1528 C CA . VAL A 1 197 ? -18.966 8.153 8.096 1.00 97.94 197 VAL A CA 1
ATOM 1529 C C . VAL A 1 197 ? -18.901 6.911 7.214 1.00 97.94 197 VAL A C 1
ATOM 1531 O O . VAL A 1 197 ? -18.352 5.886 7.617 1.00 97.94 197 VAL A O 1
ATOM 1534 N N . SER A 1 198 ? -19.473 6.980 6.012 1.00 97.62 198 SER A N 1
ATOM 1535 C CA . SER A 1 198 ? -19.347 5.903 5.020 1.00 97.62 198 SER A CA 1
ATOM 1536 C C . SER A 1 198 ? -18.121 6.145 4.140 1.00 97.62 198 SER A C 1
ATOM 1538 O O . SER A 1 198 ? -17.894 7.267 3.697 1.00 97.62 198 SER A O 1
ATOM 1540 N N . VAL A 1 199 ? -17.349 5.093 3.878 1.00 97.00 199 VAL A N 1
ATOM 1541 C CA . VAL A 1 199 ? -16.139 5.121 3.049 1.00 97.00 199 VAL A CA 1
ATOM 1542 C C . VAL A 1 199 ? -16.309 4.120 1.913 1.00 97.00 199 VAL A C 1
ATOM 1544 O O . VAL A 1 199 ? -16.460 2.913 2.133 1.00 97.00 199 VAL A O 1
ATOM 1547 N N . GLY A 1 200 ? -16.311 4.633 0.683 1.00 93.56 200 GLY A N 1
ATOM 1548 C CA . GLY A 1 200 ? -16.685 3.842 -0.486 1.00 93.56 200 GLY A CA 1
ATOM 1549 C C . GLY A 1 200 ? -18.094 3.251 -0.345 1.00 93.56 200 GLY A C 1
ATOM 1550 O O . GLY A 1 200 ? -18.967 3.822 0.309 1.00 93.56 200 GLY A O 1
ATOM 1551 N N . LYS A 1 201 ? -18.316 2.086 -0.957 1.00 93.50 201 LYS A N 1
ATOM 1552 C CA . LYS A 1 201 ? -19.619 1.392 -0.950 1.00 93.50 201 LYS A CA 1
ATOM 1553 C C . LYS A 1 201 ? -19.819 0.470 0.258 1.00 93.50 201 LYS A C 1
ATOM 1555 O O . LYS A 1 201 ? -20.929 0.005 0.505 1.00 93.50 201 LYS A O 1
ATOM 1560 N N . HIS A 1 202 ? -18.744 0.151 0.975 1.00 94.31 202 HIS A N 1
ATOM 1561 C CA . HIS A 1 202 ? -18.663 -1.081 1.764 1.00 94.31 202 HIS A CA 1
ATOM 1562 C C . HIS A 1 202 ? -18.283 -0.875 3.231 1.00 94.31 202 HIS A C 1
ATOM 1564 O O . HIS A 1 202 ? -18.554 -1.754 4.049 1.00 94.31 202 HIS A O 1
ATOM 1570 N N . VAL A 1 203 ? -17.672 0.258 3.581 1.00 97.00 203 VAL A N 1
ATOM 1571 C CA . VAL A 1 203 ? -17.108 0.479 4.916 1.00 97.00 203 VAL A CA 1
ATOM 1572 C C . VAL A 1 203 ? -17.836 1.619 5.614 1.00 97.00 203 VAL A C 1
ATOM 1574 O O . VAL A 1 203 ? -18.154 2.637 5.002 1.00 97.00 203 VAL A O 1
ATOM 1577 N N . LYS A 1 204 ? -18.097 1.461 6.915 1.00 98.00 204 LYS A N 1
ATOM 1578 C CA . LYS A 1 204 ? -18.558 2.553 7.783 1.00 98.00 204 LYS A CA 1
ATOM 1579 C C . LYS A 1 204 ? -17.627 2.691 8.974 1.00 98.00 204 LYS A C 1
ATOM 1581 O O . LYS A 1 204 ? -17.280 1.689 9.593 1.00 98.00 204 LYS A O 1
ATOM 1586 N N . VAL A 1 205 ? -17.264 3.918 9.310 1.00 98.19 205 VAL A N 1
ATOM 1587 C CA . VAL A 1 205 ? -16.358 4.243 10.411 1.00 98.19 205 VAL 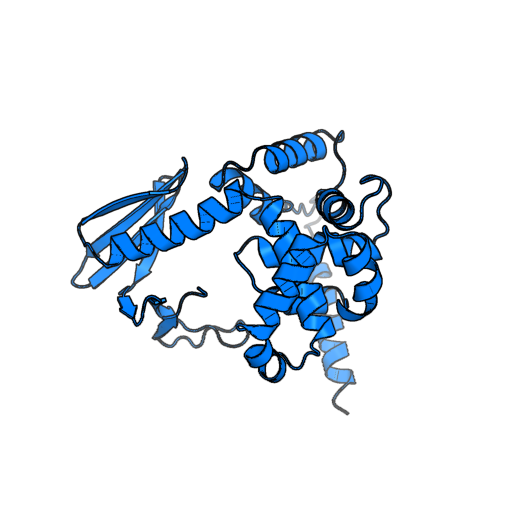A CA 1
ATOM 1588 C C . VAL A 1 205 ? -17.102 5.095 11.427 1.00 98.19 205 VAL A C 1
ATOM 1590 O O . VAL A 1 205 ? -17.813 6.022 11.053 1.00 98.19 205 VAL A O 1
ATOM 1593 N N . GLY A 1 206 ? -16.964 4.787 12.711 1.00 97.75 206 GLY A N 1
ATOM 1594 C CA . GLY A 1 206 ? -17.566 5.575 13.781 1.00 97.75 206 GLY A CA 1
ATOM 1595 C C . GLY A 1 206 ? -16.823 5.406 15.096 1.00 97.75 206 GLY A C 1
ATOM 1596 O O . GLY A 1 206 ? -16.092 4.439 15.283 1.00 97.75 206 GLY A O 1
ATOM 1597 N N . CYS A 1 207 ? -17.019 6.334 16.028 1.00 97.31 207 CYS A N 1
ATOM 1598 C CA . CYS A 1 207 ? -16.484 6.220 17.382 1.00 97.31 207 CYS A CA 1
ATOM 1599 C C . CYS A 1 207 ? -17.632 6.154 18.388 1.00 97.31 207 CYS A C 1
ATOM 1601 O O . CYS A 1 207 ? -18.618 6.895 18.273 1.00 97.31 207 CYS A O 1
ATOM 1603 N N . ARG A 1 208 ? -17.532 5.251 19.366 1.00 95.19 208 ARG A N 1
ATOM 1604 C CA . ARG A 1 208 ? -18.537 5.073 20.424 1.00 95.19 208 ARG A CA 1
ATOM 1605 C C . ARG A 1 208 ? -17.877 4.901 21.783 1.00 95.19 208 ARG A C 1
ATOM 1607 O O . ARG A 1 208 ? -16.772 4.374 21.885 1.00 95.19 208 ARG A O 1
ATOM 1614 N N . LYS A 1 209 ? -18.575 5.345 22.831 1.00 95.06 209 LYS A N 1
ATOM 1615 C CA . LYS A 1 209 ? -18.203 5.054 24.215 1.00 95.06 209 LYS A CA 1
ATOM 1616 C C . LYS A 1 209 ? -18.878 3.751 24.641 1.00 95.06 209 LYS A C 1
ATOM 1618 O O . LYS A 1 209 ? -20.087 3.614 24.484 1.00 95.06 209 LYS A O 1
ATOM 1623 N N . HIS A 1 210 ? -18.105 2.812 25.168 1.00 93.06 210 HIS A N 1
ATOM 1624 C CA . HIS A 1 210 ? -18.590 1.550 25.717 1.00 93.06 210 HIS A CA 1
ATOM 1625 C C . HIS A 1 210 ? -17.743 1.170 26.933 1.00 93.06 210 HIS A C 1
ATOM 1627 O O . HIS A 1 210 ? -16.519 1.297 26.890 1.00 93.06 210 HIS A O 1
ATOM 1633 N N . ALA A 1 211 ? -18.402 0.753 28.019 1.00 93.50 211 ALA A N 1
ATOM 1634 C CA . ALA A 1 211 ? -17.766 0.438 29.302 1.00 93.50 211 ALA A CA 1
ATOM 1635 C C . ALA A 1 211 ? -16.812 1.545 29.805 1.00 93.50 211 ALA A C 1
ATOM 1637 O O . ALA A 1 211 ? -15.715 1.276 30.268 1.00 93.50 211 ALA A O 1
ATOM 1638 N N . GLY A 1 212 ? -17.195 2.818 29.654 1.00 93.31 212 GLY A N 1
ATOM 1639 C CA . GLY A 1 212 ? -16.359 3.954 30.069 1.00 93.31 212 GLY A CA 1
ATOM 1640 C C . GLY A 1 212 ? -15.261 4.360 29.075 1.00 93.31 212 GLY A C 1
ATOM 1641 O O . GLY A 1 212 ? -14.791 5.494 29.148 1.00 93.31 212 GLY A O 1
ATOM 1642 N N . HIS A 1 213 ? -14.932 3.522 28.091 1.00 94.19 213 HIS A N 1
ATOM 1643 C CA . HIS A 1 213 ? -13.837 3.748 27.145 1.00 94.19 213 HIS A CA 1
ATOM 1644 C C . HIS A 1 213 ? -14.325 4.092 25.739 1.00 94.19 213 HIS A C 1
ATOM 1646 O O . HIS A 1 213 ? -15.439 3.750 25.342 1.00 94.19 213 HIS A O 1
ATOM 1652 N N . ARG A 1 214 ? -13.483 4.785 24.968 1.00 95.50 214 ARG A N 1
ATOM 1653 C CA . ARG A 1 214 ? -13.749 5.092 23.559 1.00 95.50 214 ARG A CA 1
ATOM 1654 C C . ARG A 1 214 ? -13.269 3.954 22.668 1.00 95.50 214 ARG A C 1
ATOM 1656 O O . ARG A 1 214 ? -12.193 3.411 22.892 1.00 95.50 214 ARG A O 1
ATOM 1663 N N . TRP A 1 215 ? -14.033 3.667 21.625 1.00 96.75 215 TRP A N 1
ATOM 1664 C CA . TRP A 1 215 ? -13.723 2.652 20.626 1.00 96.75 215 TRP A CA 1
ATOM 1665 C C . TRP A 1 215 ? -13.927 3.234 19.235 1.00 96.75 215 TRP A C 1
ATOM 1667 O O . TRP A 1 215 ? -15.016 3.728 18.931 1.00 96.75 215 TRP A O 1
ATOM 1677 N N . LEU A 1 216 ? -12.894 3.187 18.393 1.00 97.25 216 LEU A N 1
ATOM 1678 C CA . LEU A 1 216 ? -13.049 3.398 16.955 1.00 97.25 216 LEU A CA 1
ATOM 1679 C C . LEU A 1 216 ? -13.507 2.074 16.351 1.00 97.25 216 LEU A C 1
ATOM 1681 O O . LEU A 1 216 ? -12.905 1.032 16.597 1.00 97.25 216 LEU A O 1
ATOM 1685 N N . LEU A 1 217 ? -14.579 2.130 15.577 1.00 97.44 217 LEU A N 1
ATOM 1686 C CA . LEU A 1 217 ? -15.260 0.987 15.000 1.00 97.44 217 LEU A CA 1
ATOM 1687 C C . LEU A 1 217 ? -15.239 1.130 13.482 1.00 97.44 217 LEU A C 1
ATOM 1689 O O . LEU A 1 217 ? -15.744 2.116 12.944 1.00 97.44 217 LEU A O 1
ATOM 1693 N N . VAL A 1 218 ? -14.702 0.127 12.797 1.00 97.38 218 VAL A N 1
ATOM 1694 C CA . VAL A 1 218 ? -14.750 0.006 11.339 1.00 97.38 218 VAL A CA 1
ATOM 1695 C C . VAL A 1 218 ? -15.651 -1.173 11.002 1.00 97.38 218 VAL A C 1
ATOM 1697 O O . VAL A 1 218 ? -15.272 -2.330 11.180 1.00 97.38 218 VAL A O 1
ATOM 1700 N N . LYS A 1 219 ? -16.875 -0.888 10.555 1.00 97.62 219 LYS A N 1
ATOM 1701 C CA . LYS A 1 219 ? -17.848 -1.902 10.148 1.00 97.62 219 LYS A CA 1
ATOM 1702 C C . LYS A 1 219 ? -17.524 -2.399 8.744 1.00 97.62 219 LYS A C 1
ATOM 1704 O O . LYS A 1 219 ? -17.500 -1.612 7.797 1.00 97.62 219 LYS A O 1
ATOM 1709 N N . LEU A 1 220 ? -17.332 -3.707 8.627 1.00 96.00 220 LEU A N 1
ATOM 1710 C CA . LEU A 1 220 ? -17.088 -4.410 7.373 1.00 96.00 220 LEU A CA 1
ATOM 1711 C C . LEU A 1 220 ? -18.411 -4.879 6.732 1.00 96.00 220 LEU A C 1
ATOM 1713 O O . LEU A 1 220 ? -19.421 -5.007 7.430 1.00 96.00 220 LEU A O 1
ATOM 1717 N N . PRO A 1 221 ? -18.412 -5.246 5.436 1.00 93.38 221 PRO A N 1
ATOM 1718 C CA . PRO A 1 221 ? -19.594 -5.761 4.731 1.00 93.38 221 PRO A CA 1
ATOM 1719 C C . PRO A 1 221 ? -20.227 -6.993 5.368 1.00 93.38 221 PRO A C 1
ATOM 1721 O O . PRO A 1 221 ? -21.436 -7.172 5.298 1.00 93.38 221 PRO A O 1
ATOM 1724 N N . SER A 1 222 ? -19.424 -7.814 6.050 1.00 94.50 222 SER A N 1
ATOM 1725 C CA . SER A 1 222 ? -19.928 -8.966 6.810 1.00 94.50 222 SER A CA 1
ATOM 1726 C C . SER A 1 222 ? -20.748 -8.588 8.052 1.00 94.50 222 SER A C 1
ATOM 1728 O O . SER A 1 222 ? -21.225 -9.469 8.756 1.00 94.50 222 SER A O 1
ATOM 1730 N N . GLY A 1 223 ? -20.862 -7.300 8.386 1.00 94.62 223 GLY A N 1
ATOM 1731 C CA . GLY A 1 223 ? -21.487 -6.810 9.615 1.00 94.62 223 GLY A CA 1
ATOM 1732 C C . GLY A 1 223 ? -20.560 -6.813 10.833 1.00 94.62 223 GLY A C 1
ATOM 1733 O O . GLY A 1 223 ? -20.870 -6.137 11.814 1.00 94.62 223 GLY A O 1
ATOM 1734 N N . ARG A 1 224 ? -19.417 -7.510 10.756 1.00 96.62 224 ARG A N 1
ATOM 1735 C CA . ARG A 1 224 ? -18.365 -7.516 11.784 1.00 96.62 224 ARG A CA 1
ATOM 1736 C C . ARG A 1 224 ? -17.639 -6.174 11.865 1.00 96.62 224 ARG A C 1
ATOM 1738 O O . ARG A 1 224 ? -17.637 -5.397 10.909 1.00 96.62 224 ARG A O 1
ATOM 1745 N N . TYR A 1 225 ? -16.988 -5.941 13.000 1.00 96.12 225 TYR A N 1
ATOM 1746 C CA . TYR A 1 225 ? -16.236 -4.723 13.277 1.00 96.12 225 TYR A CA 1
ATOM 1747 C C . TYR A 1 225 ? -14.758 -5.032 13.489 1.00 96.12 225 TYR A C 1
ATOM 1749 O O . TYR A 1 225 ? -14.421 -5.986 14.187 1.00 96.12 225 TYR A O 1
ATOM 1757 N N . ILE A 1 226 ? -13.895 -4.188 12.930 1.00 95.44 226 ILE A N 1
ATOM 1758 C CA . ILE A 1 226 ? -12.530 -4.002 13.425 1.00 95.44 226 ILE A CA 1
ATOM 1759 C C . ILE A 1 226 ? -12.592 -2.884 14.463 1.00 95.44 226 ILE A C 1
ATOM 1761 O O . ILE A 1 226 ? -13.255 -1.865 14.241 1.00 95.44 226 ILE A O 1
ATOM 1765 N N . THR A 1 227 ? -11.945 -3.085 15.606 1.00 95.38 227 THR A N 1
ATOM 1766 C CA . THR A 1 227 ? -12.065 -2.193 16.760 1.00 95.38 227 THR A CA 1
ATOM 1767 C C . THR A 1 227 ? -10.702 -1.729 17.243 1.00 95.38 227 THR A C 1
ATOM 1769 O O . THR A 1 227 ? -9.815 -2.556 17.440 1.00 95.38 227 THR A O 1
ATOM 1772 N N . TYR A 1 228 ? -10.566 -0.431 17.507 1.00 95.50 228 TYR A N 1
ATOM 1773 C CA . TYR A 1 228 ? -9.360 0.156 18.094 1.00 95.50 228 TYR A CA 1
ATOM 1774 C C . TYR A 1 228 ? -9.705 0.810 19.430 1.00 95.50 228 TYR A C 1
ATOM 1776 O O . TYR A 1 228 ? -10.636 1.621 19.511 1.00 95.50 228 TYR A O 1
ATOM 1784 N N . PHE A 1 229 ? -8.969 0.434 20.476 1.00 95.88 229 PHE A N 1
ATOM 1785 C CA . PHE A 1 229 ? -9.223 0.862 21.848 1.00 95.88 229 PHE A CA 1
ATOM 1786 C C . PHE A 1 229 ? -8.632 2.242 22.140 1.00 95.88 229 PHE A C 1
ATOM 1788 O O . PHE A 1 229 ? -7.525 2.569 21.717 1.00 95.88 229 PHE A O 1
ATOM 1795 N N . ASN A 1 230 ? -9.386 3.052 22.882 1.00 95.56 230 ASN A N 1
ATOM 1796 C CA . ASN A 1 230 ? -9.010 4.382 23.356 1.00 95.56 230 ASN A CA 1
ATOM 1797 C C . ASN A 1 230 ? -8.342 5.281 22.287 1.00 95.56 230 ASN A C 1
ATOM 1799 O O . ASN A 1 230 ? -7.240 5.804 22.518 1.00 95.56 230 ASN A O 1
ATOM 1803 N N . PRO A 1 231 ? -8.980 5.459 21.110 1.00 96.06 231 PRO A N 1
ATOM 1804 C CA . PRO A 1 231 ? -8.396 6.211 20.014 1.00 96.06 231 PRO A CA 1
ATOM 1805 C C . PRO A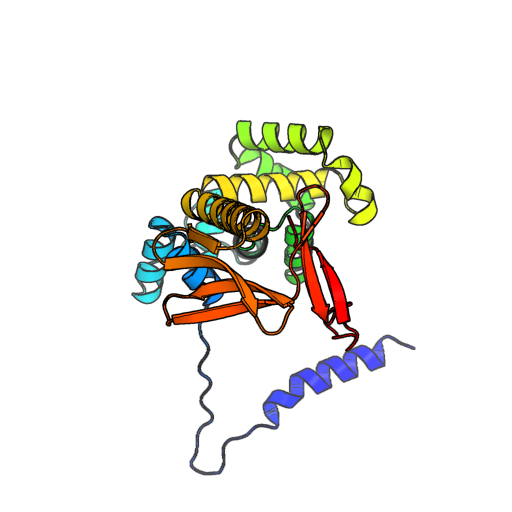 1 231 ? -8.315 7.708 20.344 1.00 96.06 231 PRO A C 1
ATOM 1807 O O . PRO A 1 231 ? -9.225 8.271 20.964 1.00 96.06 231 PRO A O 1
ATOM 1810 N N . LYS A 1 232 ? -7.248 8.367 19.893 1.00 95.19 232 LYS A N 1
ATOM 1811 C CA . LYS A 1 232 ? -7.024 9.811 20.042 1.00 95.19 232 LYS A CA 1
ATOM 1812 C C . LYS A 1 232 ? -6.439 10.410 18.769 1.00 95.19 232 LYS A C 1
ATOM 1814 O O . LYS A 1 232 ? -5.772 9.717 18.004 1.00 95.19 232 LYS A O 1
ATOM 1819 N N . LEU A 1 233 ? -6.659 11.709 18.596 1.00 94.88 233 LEU A N 1
ATOM 1820 C CA . LEU A 1 233 ? -5.917 12.530 17.646 1.00 94.88 233 LEU A CA 1
ATOM 1821 C C . LEU A 1 233 ? -4.838 13.293 18.409 1.00 94.88 233 LEU A C 1
ATOM 1823 O O . LEU A 1 233 ? -5.155 13.980 19.378 1.00 94.88 233 LEU A O 1
ATOM 1827 N N . VAL A 1 234 ? -3.586 13.149 17.983 1.00 93.94 234 VAL A N 1
ATOM 1828 C CA . VAL A 1 234 ? -2.431 13.876 18.526 1.00 93.94 234 VAL A CA 1
ATOM 1829 C C . VAL A 1 234 ? -1.669 14.441 17.336 1.00 93.94 234 VAL A C 1
ATOM 1831 O O . VAL A 1 234 ? -1.286 13.679 16.454 1.00 93.94 234 VAL A O 1
ATOM 1834 N N . ASP A 1 235 ? -1.550 15.767 17.255 1.00 89.62 235 ASP A N 1
ATOM 1835 C CA . ASP A 1 235 ? -0.892 16.485 16.148 1.00 89.62 235 ASP A CA 1
ATOM 1836 C C . ASP A 1 235 ? -1.355 16.043 14.745 1.00 89.62 235 ASP A C 1
ATOM 1838 O O . ASP A 1 235 ? -0.592 15.967 13.787 1.00 89.62 235 ASP A O 1
ATOM 1842 N N . GLY A 1 236 ? -2.645 15.713 14.621 1.00 86.25 236 GLY A N 1
ATOM 1843 C CA . GLY A 1 236 ? -3.254 15.253 13.371 1.00 86.25 236 GLY A CA 1
ATOM 1844 C C . GLY A 1 236 ? -3.024 13.775 13.032 1.00 86.25 236 GLY A C 1
ATOM 1845 O O . GLY A 1 236 ? -3.633 13.289 12.072 1.00 86.25 236 GLY A O 1
ATOM 1846 N N . ALA A 1 237 ? -2.227 13.045 13.816 1.00 91.12 237 ALA A N 1
ATOM 1847 C CA . ALA A 1 237 ? -2.056 11.600 13.710 1.00 91.12 237 ALA A CA 1
ATOM 1848 C C . ALA A 1 237 ? -3.096 10.849 14.553 1.00 91.12 237 ALA A C 1
ATOM 1850 O O . ALA A 1 237 ? -3.519 11.305 15.621 1.00 91.12 237 ALA A O 1
ATOM 1851 N N . ILE A 1 238 ? -3.515 9.677 14.069 1.00 94.19 238 ILE A N 1
ATOM 1852 C CA . ILE A 1 238 ? -4.384 8.777 14.827 1.00 94.19 238 ILE A CA 1
ATOM 1853 C C . ILE A 1 238 ? -3.506 7.912 15.727 1.00 94.19 238 ILE A C 1
ATOM 1855 O O . ILE A 1 238 ? -2.519 7.316 15.298 1.00 94.19 238 ILE A O 1
ATOM 1859 N N . THR A 1 239 ? -3.906 7.807 16.986 1.00 94.69 239 THR A N 1
ATOM 1860 C CA . THR A 1 239 ? -3.288 6.902 17.949 1.00 94.69 239 THR A CA 1
ATOM 1861 C C . THR A 1 239 ? -4.348 6.055 18.622 1.00 94.69 239 THR A C 1
ATOM 1863 O O . THR A 1 239 ? -5.500 6.473 18.740 1.00 94.69 239 THR A O 1
ATOM 1866 N N . TYR A 1 240 ? -3.972 4.873 19.086 1.00 94.62 240 TYR A N 1
ATOM 1867 C CA . TYR A 1 240 ? -4.833 3.979 19.856 1.00 94.62 240 TYR A CA 1
ATOM 1868 C C . TYR A 1 240 ? -3.994 3.203 20.871 1.00 94.62 240 TYR A C 1
ATOM 1870 O O . TYR A 1 240 ? -2.768 3.250 20.838 1.00 94.62 240 TYR A O 1
ATOM 1878 N N . GLU A 1 241 ? -4.640 2.549 21.822 1.00 93.56 241 GLU A N 1
ATOM 1879 C CA . GLU A 1 241 ? -3.973 1.674 22.783 1.00 93.56 241 GLU A CA 1
ATOM 1880 C C . GLU A 1 241 ? -4.077 0.220 22.313 1.00 93.56 241 GLU A C 1
ATOM 1882 O O . GLU A 1 241 ? -5.133 -0.214 21.846 1.00 93.56 241 GLU A O 1
ATOM 1887 N N . GLY A 1 242 ? -2.975 -0.518 22.405 1.00 90.19 242 GLY A N 1
ATOM 1888 C CA . GLY A 1 242 ? -2.891 -1.922 22.009 1.00 90.19 242 GLY A CA 1
ATOM 1889 C C . GLY A 1 242 ? -1.537 -2.524 22.362 1.00 90.19 242 GLY A C 1
ATOM 1890 O O . GLY A 1 242 ? -0.673 -1.846 22.918 1.00 90.19 242 GLY A O 1
ATOM 1891 N N . GLU A 1 243 ? -1.337 -3.795 22.035 1.00 84.56 243 GLU A N 1
ATOM 1892 C CA . GLU A 1 243 ? -0.036 -4.443 22.213 1.00 84.56 243 GLU A CA 1
ATOM 1893 C C . GLU A 1 243 ? 0.942 -3.989 21.128 1.00 84.56 243 GLU A C 1
ATOM 1895 O O . GLU A 1 243 ? 0.655 -4.112 19.934 1.00 84.56 243 GLU A O 1
ATOM 1900 N N . ALA A 1 244 ? 2.101 -3.467 21.535 1.00 68.62 244 ALA A N 1
ATOM 1901 C CA . ALA A 1 244 ? 3.159 -3.156 20.581 1.00 68.62 244 ALA A CA 1
ATOM 1902 C C . ALA A 1 244 ? 3.721 -4.435 19.951 1.00 68.62 244 ALA A C 1
ATOM 1904 O O . ALA A 1 244 ? 3.896 -5.462 20.616 1.00 68.62 244 ALA A O 1
ATOM 1905 N N . ALA A 1 245 ? 4.045 -4.333 18.665 1.00 63.50 245 ALA A N 1
ATOM 1906 C CA . ALA A 1 245 ? 4.875 -5.296 17.969 1.00 63.50 245 ALA A CA 1
ATOM 1907 C C . ALA A 1 245 ? 6.240 -4.654 17.699 1.00 63.50 245 ALA A C 1
ATOM 1909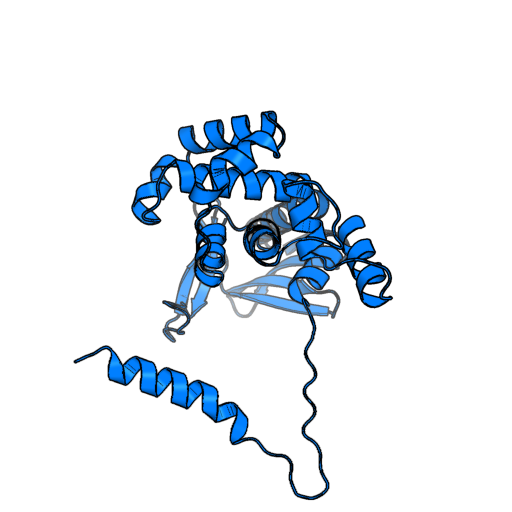 O O . ALA A 1 245 ? 6.314 -3.645 17.002 1.00 63.50 245 ALA A O 1
A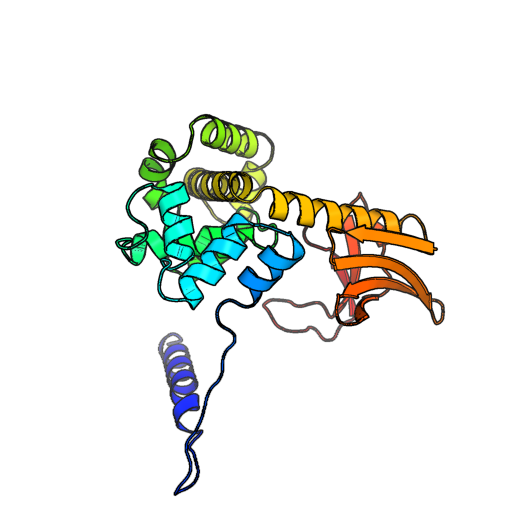TOM 1910 N N . GLU A 1 246 ? 7.303 -5.249 18.231 1.00 57.31 246 GLU A N 1
ATOM 1911 C CA . GLU A 1 246 ? 8.688 -4.944 17.855 1.00 57.31 246 GLU A CA 1
ATOM 1912 C C . GLU A 1 246 ? 9.222 -6.137 17.064 1.00 57.31 246 GLU A C 1
ATOM 1914 O O . GLU A 1 246 ? 9.086 -7.282 17.499 1.00 57.31 246 GLU A O 1
ATOM 1919 N N . ASP A 1 247 ? 9.754 -5.895 15.864 1.00 54.59 247 ASP A N 1
ATOM 1920 C CA . ASP A 1 247 ? 10.307 -6.933 14.979 1.00 54.59 247 ASP A CA 1
ATOM 1921 C C . ASP A 1 247 ? 9.381 -8.148 14.762 1.00 54.59 247 ASP A C 1
ATOM 1923 O O . ASP A 1 247 ? 9.813 -9.301 14.688 1.00 54.59 247 ASP A O 1
ATOM 1927 N N . GLY A 1 248 ? 8.069 -7.900 14.688 1.00 54.53 248 GLY A N 1
ATOM 1928 C CA . GLY A 1 248 ? 7.060 -8.946 14.498 1.00 54.53 248 GLY A CA 1
ATOM 1929 C C . GLY A 1 248 ? 6.767 -9.798 15.740 1.00 54.53 248 GLY A C 1
ATOM 1930 O O . GLY A 1 248 ? 6.098 -10.825 15.618 1.00 54.53 248 GLY A O 1
ATOM 1931 N N . LYS A 1 249 ? 7.227 -9.394 16.932 1.00 51.22 249 LYS A N 1
ATOM 1932 C CA . LYS A 1 249 ? 6.920 -10.042 18.217 1.00 51.22 249 LYS A CA 1
ATOM 1933 C C . LYS A 1 249 ? 6.058 -9.133 19.090 1.00 51.22 249 LYS A C 1
ATOM 1935 O O . LYS A 1 249 ? 6.380 -7.967 19.293 1.00 51.22 249 LYS A O 1
ATOM 1940 N N . THR A 1 250 ? 4.974 -9.680 19.638 1.00 61.34 250 THR A N 1
ATOM 1941 C CA . THR A 1 250 ? 4.115 -8.981 20.605 1.00 61.34 250 THR A CA 1
ATOM 1942 C C . THR A 1 250 ? 4.868 -8.793 21.919 1.00 61.34 250 THR A C 1
ATOM 1944 O O . THR A 1 250 ? 5.282 -9.783 22.530 1.00 61.34 250 THR A O 1
ATOM 1947 N N . THR A 1 251 ? 4.996 -7.559 22.399 1.00 68.31 251 THR A N 1
ATOM 1948 C CA . THR A 1 251 ? 5.632 -7.271 23.696 1.00 68.31 251 THR A CA 1
ATOM 1949 C C . THR A 1 251 ? 4.757 -7.690 24.882 1.00 68.31 251 THR A C 1
ATOM 1951 O O . THR A 1 251 ? 5.232 -7.699 26.014 1.00 68.31 251 THR A O 1
ATOM 1954 N N . ARG A 1 252 ? 3.482 -8.055 24.635 1.00 75.50 252 ARG A N 1
ATOM 1955 C CA . ARG A 1 252 ? 2.429 -8.308 25.643 1.00 75.50 252 ARG A CA 1
ATOM 1956 C C . ARG A 1 252 ? 2.214 -7.134 26.606 1.00 75.50 252 ARG A C 1
ATOM 1958 O O . ARG A 1 252 ? 1.598 -7.291 27.657 1.00 75.50 252 ARG A O 1
ATOM 1965 N N . VAL A 1 253 ? 2.721 -5.956 26.249 1.00 79.88 253 VAL A N 1
ATOM 1966 C CA . VAL A 1 253 ? 2.562 -4.714 26.998 1.00 79.88 253 VAL A CA 1
ATOM 1967 C C . VAL A 1 253 ? 1.656 -3.800 26.192 1.00 79.88 253 VAL A C 1
ATOM 1969 O O . VAL A 1 253 ? 1.908 -3.526 25.016 1.00 79.88 253 VAL A O 1
ATOM 1972 N N . TRP A 1 254 ? 0.596 -3.322 26.841 1.00 85.25 254 TRP A N 1
ATOM 1973 C CA . TRP A 1 254 ? -0.277 -2.309 26.268 1.00 85.25 254 TRP A CA 1
ATOM 1974 C C . TRP A 1 254 ? 0.443 -0.965 26.236 1.00 85.25 254 TRP A C 1
ATOM 1976 O O . TRP A 1 254 ? 0.887 -0.459 27.265 1.00 85.25 254 TRP A O 1
ATOM 1986 N N . THR A 1 255 ? 0.542 -0.378 25.050 1.00 89.38 255 THR A N 1
ATOM 1987 C CA . THR A 1 255 ? 1.147 0.934 24.833 1.00 89.38 255 THR A CA 1
ATOM 1988 C C . THR A 1 255 ? 0.311 1.768 23.867 1.00 89.38 255 THR A C 1
ATOM 1990 O O . THR A 1 255 ? -0.653 1.294 23.259 1.00 89.38 255 THR A O 1
ATOM 1993 N N . ARG A 1 256 ? 0.676 3.043 23.733 1.00 91.44 256 ARG A N 1
ATOM 1994 C CA . ARG A 1 256 ? 0.133 3.943 22.719 1.00 91.44 256 ARG A CA 1
ATOM 1995 C C . ARG A 1 256 ? 0.783 3.620 21.373 1.00 91.44 256 ARG A C 1
ATOM 1997 O O . ARG A 1 256 ? 1.977 3.835 21.196 1.00 91.44 256 ARG A O 1
ATOM 2004 N N . ILE A 1 257 ? -0.018 3.151 20.425 1.00 90.25 257 ILE A N 1
ATOM 2005 C CA . ILE A 1 257 ? 0.389 2.851 19.052 1.00 90.25 257 ILE A CA 1
ATOM 2006 C C . ILE A 1 257 ? -0.038 4.001 18.143 1.00 90.25 257 ILE A C 1
ATOM 2008 O O . ILE A 1 257 ? -1.151 4.526 18.256 1.00 90.25 257 ILE A O 1
ATOM 2012 N N . TRP A 1 258 ? 0.854 4.376 17.232 1.00 89.06 258 TRP A N 1
ATOM 2013 C CA . TRP A 1 258 ? 0.621 5.387 16.207 1.00 89.06 258 TRP A CA 1
ATOM 2014 C C . TRP A 1 258 ? 0.292 4.691 14.891 1.00 89.06 258 TRP A C 1
ATOM 2016 O O . TRP A 1 258 ? 0.992 3.765 14.485 1.00 89.06 258 TRP A O 1
ATOM 2026 N N . THR A 1 259 ? -0.779 5.111 14.221 1.00 82.31 259 THR A N 1
ATOM 2027 C CA . THR A 1 259 ? -1.057 4.612 12.871 1.00 82.31 259 THR A CA 1
ATOM 2028 C C . THR A 1 259 ? -0.042 5.197 11.899 1.00 82.31 259 THR A C 1
ATOM 2030 O O . THR A 1 259 ? 0.265 6.385 11.989 1.00 82.31 259 THR A O 1
ATOM 2033 N N . HIS A 1 260 ? 0.417 4.409 10.930 1.00 64.56 260 HIS A N 1
ATOM 2034 C CA . HIS A 1 260 ? 1.198 4.936 9.815 1.00 64.56 260 HIS A CA 1
ATOM 2035 C C . HIS A 1 260 ? 0.326 5.901 8.994 1.00 64.56 260 HIS A C 1
ATOM 2037 O O . HIS A 1 260 ? -0.697 5.489 8.448 1.00 64.56 260 HIS A O 1
ATOM 2043 N N . GLY A 1 261 ? 0.705 7.178 8.944 1.00 44.88 261 GLY A N 1
ATOM 2044 C CA . GLY A 1 261 ? -0.007 8.237 8.227 1.00 44.88 261 GLY A CA 1
ATOM 2045 C C . GLY A 1 261 ? 0.806 9.515 8.179 1.00 44.88 261 GLY A C 1
ATOM 2046 O O . GLY A 1 261 ? 1.273 9.929 9.260 1.00 44.88 261 GLY A O 1
#

Foldseek 3Di:
DPPVVVVVVVVVVVCVVVVDADDPPDHDDDDDDPPVLLQVLCVLLVVPVSVVQVVCVVVVNHADQLLVQLCLQQNDDSNDDDPVSSQQRRVLLSQQPLQPHALLSSVVSCVVSVHQLLVCLVSRCVRQDVVLLVVLVVCCVVPVVVCCVVSVHDSSSRSSSSSSNSSSCVSRVSSVQQNVQVLVQQVVQQVDAPDWDDGGPFWIWHWYDDPNWIWIWIQGNVRDTDIFTRWDQDPNWIKGWDFDDDPNDTPVDIDIDTDDD